Protein AF-A0A4Y2PKH5-F1 (afdb_monomer_lite)

Foldseek 3Di:
DPPVVVVVVVVVVVLVVQQVQQWFDDDDCVVVVPQETAGHPVSLQQAFDADPVRDTPWGKKKWKKWKFAPFPDDPPDQDLQDQRDDCVVPDDCPDPVVVCSRRSSVRVVDTRIIMGIDIPPDDLVNVLVVVCVVCVVPRMHMDIPDMDHDDDDDCDPVNVVVVVVVVVVVVVVVVVVVVVVVVVVVVVVVVVVVVVVPD

pLDDT: mean 77.88, std 14.06, range [38.62, 97.5]

Radius of gyration: 29.2 Å; chains: 1; bounding box: 101×32×64 Å

Organism: Araneus ventricosus (NCBI:txid182803)

Structure (mmCIF, N/CA/C/O backbone):
data_AF-A0A4Y2PKH5-F1
#
_entry.id   AF-A0A4Y2PKH5-F1
#
loop_
_atom_site.group_PDB
_atom_site.id
_atom_site.type_symbol
_atom_site.label_atom_id
_atom_site.label_alt_id
_atom_site.label_comp_id
_atom_site.label_asym_id
_atom_site.label_entity_id
_atom_site.label_seq_id
_atom_site.pdbx_PDB_ins_code
_atom_site.Cartn_x
_atom_site.Cartn_y
_atom_site.Cartn_z
_atom_site.occupancy
_atom_site.B_iso_or_equiv
_atom_site.auth_seq_id
_atom_site.auth_comp_id
_atom_site.auth_asym_id
_atom_site.auth_atom_id
_atom_site.pdbx_PDB_model_num
ATOM 1 N N . MET A 1 1 ? 26.413 -16.708 29.104 1.00 38.62 1 MET A N 1
ATOM 2 C CA . MET A 1 1 ? 26.414 -15.500 28.245 1.00 38.62 1 MET A CA 1
ATOM 3 C C . MET A 1 1 ? 26.127 -15.809 26.763 1.00 38.62 1 MET A C 1
ATOM 5 O O . MET A 1 1 ? 26.505 -15.020 25.915 1.00 38.62 1 MET A O 1
ATOM 9 N N . GLY A 1 2 ? 25.438 -16.912 26.419 1.00 39.50 2 GLY A N 1
ATOM 10 C CA . GLY A 1 2 ? 25.163 -17.292 25.015 1.00 39.50 2 GLY A CA 1
ATOM 11 C C . GLY A 1 2 ? 23.681 -17.462 24.657 1.00 39.50 2 GLY A C 1
ATOM 12 O O . GLY A 1 2 ? 23.371 -17.894 23.557 1.00 39.50 2 GLY A O 1
ATOM 13 N N . THR A 1 3 ? 22.761 -17.167 25.580 1.00 44.31 3 THR A N 1
ATOM 14 C CA . THR A 1 3 ? 21.316 -17.397 25.398 1.00 44.31 3 THR A CA 1
ATOM 15 C C . THR A 1 3 ? 20.557 -16.151 24.935 1.00 44.31 3 THR A C 1
A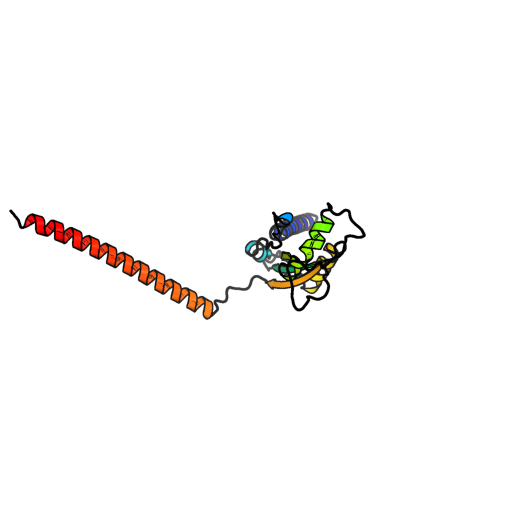TOM 17 O O . THR A 1 3 ? 19.545 -16.286 24.257 1.00 44.31 3 THR A O 1
ATOM 20 N N . GLU A 1 4 ? 21.047 -14.942 25.234 1.00 49.75 4 GLU A N 1
ATOM 21 C CA . GLU A 1 4 ? 20.388 -13.686 24.832 1.00 49.75 4 GLU A CA 1
ATOM 22 C C . GLU A 1 4 ? 20.546 -13.391 23.333 1.00 49.75 4 GLU A C 1
ATOM 24 O O . GLU A 1 4 ? 19.595 -12.972 22.680 1.00 49.75 4 GLU A O 1
ATOM 29 N N . THR A 1 5 ? 21.710 -13.681 22.746 1.00 51.97 5 THR A N 1
ATOM 30 C CA . THR A 1 5 ? 21.959 -13.466 21.310 1.00 51.97 5 THR A CA 1
ATOM 31 C C . THR A 1 5 ? 21.156 -14.421 20.423 1.00 51.97 5 THR A C 1
ATOM 33 O O . THR A 1 5 ? 20.687 -14.018 19.361 1.00 51.97 5 THR A O 1
ATOM 36 N N . GLY A 1 6 ? 20.935 -15.662 20.873 1.00 52.44 6 GLY A N 1
ATOM 37 C CA . GLY A 1 6 ? 20.118 -16.650 20.159 1.00 52.44 6 GLY A CA 1
ATOM 38 C C . GLY A 1 6 ? 18.615 -16.350 20.195 1.00 52.44 6 GLY A C 1
ATOM 39 O O . GLY A 1 6 ? 17.933 -16.539 19.191 1.00 52.44 6 GLY A O 1
ATOM 40 N N . TYR A 1 7 ? 18.094 -15.838 21.317 1.00 54.97 7 TYR A N 1
ATOM 41 C CA . TYR A 1 7 ? 16.677 -15.466 21.428 1.00 54.97 7 TYR A CA 1
ATOM 42 C C . TYR A 1 7 ? 16.34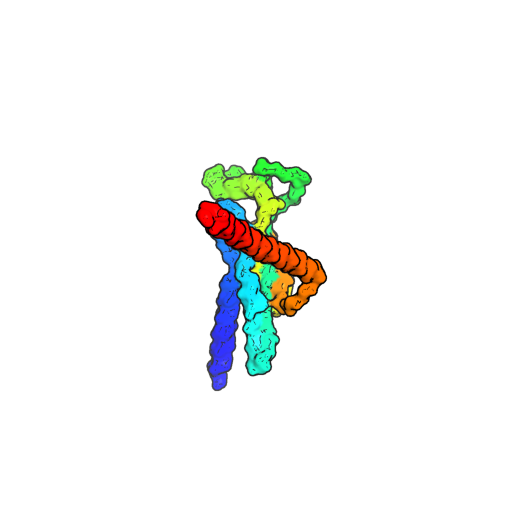4 -14.250 20.550 1.00 54.97 7 TYR A C 1
ATOM 44 O O . TYR A 1 7 ? 15.356 -14.259 19.824 1.00 54.97 7 TYR A O 1
ATOM 52 N N . VAL A 1 8 ? 17.221 -13.240 20.539 1.00 59.66 8 VAL A N 1
ATOM 53 C CA . VAL A 1 8 ? 17.044 -12.018 19.740 1.00 59.66 8 VAL A CA 1
ATOM 54 C C . VAL A 1 8 ? 17.106 -12.299 18.230 1.00 59.66 8 VAL A C 1
ATOM 56 O O . VAL A 1 8 ? 16.324 -11.721 17.479 1.00 59.66 8 VAL A O 1
ATOM 59 N N . ALA A 1 9 ? 17.987 -13.195 17.768 1.00 61.84 9 ALA A N 1
ATOM 60 C CA . ALA A 1 9 ? 18.099 -13.546 16.347 1.00 61.84 9 ALA A CA 1
ATOM 61 C C . ALA A 1 9 ? 16.856 -14.279 15.804 1.00 61.84 9 ALA A C 1
ATOM 63 O O . ALA A 1 9 ? 16.397 -13.973 14.703 1.00 61.84 9 ALA A O 1
ATOM 64 N N . ASN A 1 10 ? 16.279 -15.199 16.585 1.00 71.06 10 ASN A N 1
ATOM 65 C CA . ASN A 1 10 ? 15.040 -15.890 16.212 1.00 71.06 10 ASN A CA 1
ATOM 66 C C . ASN A 1 10 ? 13.839 -14.936 16.167 1.00 71.06 10 ASN A C 1
ATOM 68 O O . ASN A 1 10 ? 12.993 -15.055 15.285 1.00 71.06 10 ASN A O 1
ATOM 72 N N . ASP A 1 11 ? 13.801 -13.961 17.074 1.00 74.69 11 ASP A N 1
ATOM 73 C CA . ASP A 1 11 ? 12.746 -12.949 17.129 1.00 74.69 11 ASP A CA 1
ATOM 74 C C . ASP A 1 11 ? 12.785 -12.018 15.899 1.00 74.69 11 ASP A C 1
ATOM 76 O O . ASP A 1 11 ? 11.756 -11.731 15.292 1.00 74.69 11 ASP A O 1
ATOM 80 N N . TYR A 1 12 ? 13.982 -11.620 15.441 1.00 78.88 12 TYR A N 1
ATOM 81 C CA . TYR A 1 12 ? 14.138 -10.870 14.185 1.00 78.88 12 TYR A CA 1
ATOM 82 C C . TYR A 1 12 ? 13.764 -11.688 12.943 1.00 78.88 12 TYR A C 1
ATOM 84 O O . TYR A 1 12 ? 13.160 -11.138 12.025 1.00 78.88 12 TYR A O 1
ATOM 92 N N . LEU A 1 13 ? 14.103 -12.981 12.902 1.00 81.44 13 LEU A N 1
ATOM 93 C CA . LEU A 1 13 ? 13.747 -13.854 11.780 1.00 81.44 13 LEU A CA 1
ATOM 94 C C . LEU A 1 13 ? 12.229 -14.061 11.686 1.00 81.44 13 LEU A C 1
ATOM 96 O O . LEU A 1 13 ? 11.661 -13.971 10.598 1.00 81.44 13 LEU A O 1
ATOM 100 N N . TYR A 1 14 ? 11.568 -14.284 12.825 1.00 83.38 14 TYR A N 1
ATOM 101 C CA . TYR A 1 14 ? 10.112 -14.379 12.896 1.00 83.38 14 TYR A CA 1
ATOM 102 C C . TYR A 1 14 ? 9.458 -13.085 12.413 1.00 83.38 14 TYR A C 1
ATOM 104 O O . TYR A 1 14 ? 8.579 -13.102 11.552 1.00 83.38 14 TYR A O 1
ATOM 112 N N . LEU A 1 15 ? 9.939 -11.942 12.892 1.00 81.81 15 LEU A N 1
ATOM 113 C CA . LEU A 1 15 ? 9.369 -10.668 12.495 1.00 81.81 15 LEU A CA 1
ATOM 114 C C . LEU A 1 15 ? 9.601 -10.348 11.013 1.00 81.81 15 LEU A C 1
ATOM 116 O O . LEU A 1 15 ? 8.707 -9.818 10.361 1.00 81.81 15 LEU A O 1
ATOM 120 N N . ALA A 1 16 ? 10.757 -10.721 10.458 1.00 84.69 16 ALA A N 1
ATOM 121 C CA . ALA A 1 16 ? 11.011 -10.618 9.025 1.00 84.69 16 ALA A CA 1
ATOM 122 C C . ALA A 1 16 ? 10.017 -11.465 8.217 1.00 84.69 16 ALA A C 1
ATOM 124 O O . ALA A 1 16 ? 9.471 -10.974 7.234 1.00 84.69 16 ALA A O 1
ATOM 125 N N . SER A 1 17 ? 9.719 -12.697 8.649 1.00 85.19 17 SER A N 1
ATOM 126 C CA . SER A 1 17 ? 8.697 -13.520 7.984 1.00 85.19 17 SER A CA 1
ATOM 127 C C . SER A 1 17 ? 7.297 -12.905 8.060 1.00 85.19 17 SER A C 1
ATOM 129 O O . SER A 1 17 ? 6.581 -12.930 7.066 1.00 85.19 17 SER A O 1
ATOM 131 N N . LEU A 1 18 ? 6.939 -12.283 9.188 1.00 86.12 18 LEU A N 1
ATOM 132 C CA . LEU A 1 18 ? 5.647 -11.621 9.368 1.00 86.12 18 LEU A CA 1
ATOM 133 C C . LEU A 1 18 ? 5.496 -10.396 8.453 1.00 86.12 18 LEU A C 1
ATOM 135 O O . LEU A 1 18 ? 4.463 -10.217 7.817 1.00 86.12 18 LEU A O 1
ATOM 139 N N . VAL A 1 19 ? 6.544 -9.576 8.353 1.00 88.69 19 VAL A N 1
ATOM 140 C CA . VAL A 1 19 ? 6.585 -8.400 7.470 1.00 88.69 19 VAL A CA 1
ATOM 141 C C . VAL A 1 19 ? 6.558 -8.814 5.993 1.00 88.69 19 VAL A C 1
ATOM 143 O O . VAL A 1 19 ? 5.864 -8.201 5.183 1.00 88.69 19 VAL A O 1
ATOM 146 N N . LEU A 1 20 ? 7.278 -9.876 5.627 1.00 88.12 20 LEU A N 1
ATOM 147 C CA . LEU A 1 20 ? 7.276 -10.391 4.257 1.00 88.12 20 LEU A CA 1
ATOM 148 C C . LEU A 1 20 ? 5.926 -10.995 3.864 1.00 88.12 20 LEU A C 1
ATOM 150 O O . LEU A 1 20 ? 5.498 -10.811 2.729 1.00 88.12 20 LEU A O 1
ATOM 154 N N . ASP A 1 21 ? 5.251 -11.688 4.779 1.00 88.69 21 ASP A N 1
ATOM 155 C CA . ASP A 1 21 ? 3.944 -12.283 4.498 1.00 88.69 21 ASP A CA 1
ATOM 156 C C . ASP A 1 21 ? 2.827 -11.234 4.392 1.00 88.69 21 ASP A C 1
ATOM 158 O O . ASP A 1 21 ? 1.950 -11.371 3.540 1.00 88.69 21 ASP A O 1
ATOM 162 N N . ALA A 1 22 ? 2.911 -10.160 5.189 1.00 90.25 22 ALA A N 1
ATOM 163 C CA . ALA A 1 22 ? 1.996 -9.018 5.126 1.00 90.25 22 ALA A CA 1
ATOM 164 C C . ALA A 1 22 ? 2.221 -8.120 3.891 1.00 90.25 22 ALA A C 1
ATOM 166 O O . ALA A 1 22 ? 1.361 -7.315 3.534 1.00 90.25 22 ALA A O 1
ATOM 167 N N . SER A 1 23 ? 3.374 -8.235 3.228 1.00 91.38 23 SER A N 1
ATOM 168 C CA . SER A 1 23 ? 3.658 -7.502 1.991 1.00 91.38 23 SER A CA 1
ATOM 169 C C . SER A 1 23 ? 2.907 -8.098 0.797 1.00 91.38 23 SER A C 1
ATOM 171 O O . SER A 1 23 ? 2.610 -9.292 0.752 1.00 91.38 23 SER A O 1
ATOM 173 N N . ALA A 1 24 ? 2.626 -7.266 -0.204 1.00 90.31 24 ALA A N 1
ATOM 174 C CA . ALA A 1 24 ? 2.029 -7.697 -1.458 1.00 90.31 24 ALA A CA 1
ATOM 175 C C . ALA A 1 24 ? 2.919 -8.718 -2.164 1.00 90.31 24 ALA A C 1
ATOM 177 O O . ALA A 1 24 ? 4.153 -8.628 -2.171 1.00 90.31 24 ALA A O 1
ATOM 178 N N . LYS A 1 25 ? 2.257 -9.686 -2.785 1.00 87.06 25 LYS A N 1
ATOM 179 C CA . LYS A 1 25 ? 2.875 -10.754 -3.556 1.00 87.06 25 LYS A CA 1
ATOM 180 C C . LYS A 1 25 ? 2.723 -10.426 -5.039 1.00 87.06 25 LYS A C 1
ATOM 182 O O . LYS A 1 25 ? 2.229 -9.373 -5.442 1.00 87.06 25 LYS A O 1
ATOM 187 N N . LEU A 1 26 ? 3.215 -11.325 -5.886 1.00 81.31 26 LEU A N 1
ATOM 188 C CA . LEU A 1 26 ? 2.932 -11.229 -7.311 1.00 81.31 26 LEU A CA 1
ATOM 189 C C . LEU A 1 26 ? 1.437 -11.520 -7.519 1.00 81.31 26 LEU A C 1
ATOM 191 O O . LEU A 1 26 ? 0.996 -12.618 -7.157 1.00 81.31 26 LEU A O 1
ATOM 195 N N . PRO A 1 27 ? 0.656 -10.578 -8.083 1.00 77.75 27 PRO A N 1
ATOM 196 C CA . PRO A 1 27 ? -0.766 -10.787 -8.286 1.00 77.75 27 PRO A CA 1
ATOM 197 C C . PRO A 1 27 ? -0.990 -11.997 -9.189 1.00 77.75 27 PRO A C 1
ATOM 199 O O . PRO A 1 27 ? -0.413 -12.125 -10.274 1.00 77.75 27 PRO A O 1
ATOM 202 N N . SER A 1 28 ? -1.868 -12.892 -8.744 1.00 77.31 28 SER A N 1
ATOM 203 C CA . SER A 1 28 ? -2.360 -13.960 -9.608 1.00 77.31 28 SER A CA 1
ATOM 204 C C . SER A 1 28 ? -3.140 -13.335 -10.766 1.00 77.31 28 SER A C 1
ATOM 206 O O . SER A 1 28 ? -3.911 -12.397 -10.571 1.00 77.31 28 SER A O 1
ATOM 208 N N . GLY A 1 29 ? -2.915 -13.823 -11.986 1.00 78.56 29 GLY A N 1
ATOM 209 C CA . GLY A 1 29 ? -3.507 -13.211 -13.177 1.00 78.56 29 GLY A CA 1
ATOM 210 C C . GLY A 1 29 ? -2.755 -11.981 -13.689 1.00 78.56 29 GLY A C 1
ATOM 211 O O . GLY A 1 29 ? -3.336 -11.186 -14.416 1.00 78.56 29 GLY A O 1
ATOM 212 N N . VAL A 1 30 ? -1.460 -11.822 -13.384 1.00 79.06 30 VAL A N 1
ATOM 213 C CA . VAL A 1 30 ? -0.622 -10.791 -14.032 1.00 79.06 30 VAL A CA 1
ATOM 214 C C . VAL A 1 30 ? -0.658 -10.883 -15.565 1.00 79.06 30 VAL A C 1
ATOM 216 O O . VAL A 1 30 ? -0.703 -9.863 -16.245 1.00 79.06 30 VAL A O 1
ATOM 219 N N . LEU A 1 31 ? -0.722 -12.104 -16.109 1.00 72.00 31 LEU A N 1
ATOM 220 C CA . LEU A 1 31 ? -0.884 -12.355 -17.547 1.00 72.00 31 LEU A CA 1
ATOM 221 C C . LEU A 1 31 ? -2.308 -12.075 -18.052 1.00 72.00 31 LEU A C 1
ATOM 223 O O . LEU A 1 31 ? -2.497 -11.864 -19.242 1.00 72.00 31 LEU A O 1
ATOM 227 N N . ASP A 1 32 ? -3.284 -12.051 -17.146 1.00 76.00 32 ASP A N 1
ATOM 228 C CA . ASP A 1 32 ? -4.692 -11.733 -17.414 1.00 76.00 32 ASP A CA 1
ATOM 229 C C . ASP A 1 32 ? -4.987 -10.229 -17.208 1.00 76.00 32 ASP A C 1
ATOM 231 O O . ASP A 1 32 ? -6.119 -9.773 -17.338 1.00 76.00 32 ASP A O 1
ATOM 235 N N . GLY A 1 33 ? -3.955 -9.431 -16.891 1.00 75.50 33 GLY A N 1
ATOM 236 C CA . GLY A 1 33 ? -4.044 -7.978 -16.725 1.00 75.50 33 GLY A CA 1
ATOM 237 C C . GLY A 1 33 ? -4.195 -7.485 -15.282 1.00 75.50 33 GLY A C 1
ATOM 238 O O . GLY A 1 33 ? -4.385 -6.285 -15.070 1.00 75.50 33 GLY A O 1
ATOM 239 N N . THR A 1 34 ? -4.078 -8.352 -14.272 1.00 81.81 34 THR A N 1
ATOM 240 C CA . THR A 1 34 ? -4.086 -7.931 -12.862 1.00 81.81 34 THR A CA 1
ATOM 241 C C . THR A 1 34 ? -2.733 -7.339 -12.476 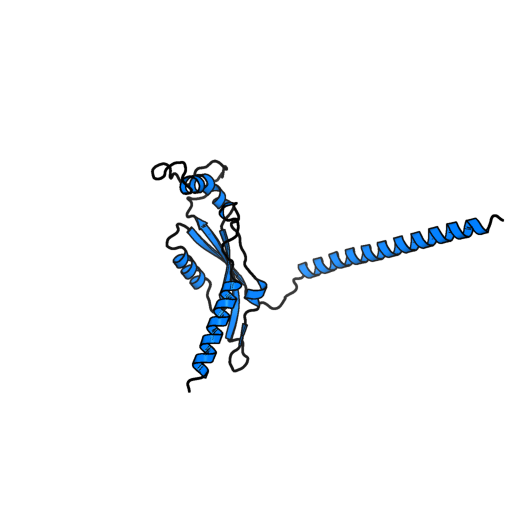1.00 81.81 34 THR A C 1
ATOM 243 O O . THR A 1 34 ? -1.750 -8.050 -12.286 1.00 81.81 34 THR A O 1
ATOM 246 N N . LEU A 1 35 ? -2.686 -6.016 -12.323 1.00 84.38 35 LEU A N 1
ATOM 247 C CA . LEU A 1 35 ? -1.464 -5.264 -12.013 1.00 84.38 35 LEU A CA 1
ATOM 248 C C . LEU A 1 35 ? -1.478 -4.657 -10.601 1.00 84.38 35 LEU A C 1
ATOM 250 O O . LEU A 1 35 ? -0.718 -3.744 -10.302 1.00 84.38 35 LEU A O 1
ATOM 254 N N . THR A 1 36 ? -2.381 -5.072 -9.720 1.00 88.38 36 THR A N 1
ATOM 255 C CA . THR A 1 36 ? -2.489 -4.480 -8.381 1.00 88.38 36 THR A CA 1
ATOM 256 C C . THR A 1 36 ? -2.625 -5.563 -7.328 1.00 88.38 36 THR A C 1
ATOM 258 O O . THR A 1 36 ? -3.519 -6.397 -7.427 1.00 88.38 36 THR A O 1
ATOM 261 N N . ASP A 1 37 ? -1.755 -5.516 -6.323 1.00 91.12 37 ASP A N 1
ATOM 262 C CA . ASP A 1 37 ? -1.860 -6.302 -5.097 1.00 91.12 37 ASP A CA 1
ATOM 263 C C . ASP A 1 37 ? -1.476 -5.416 -3.908 1.00 91.12 37 ASP A C 1
ATOM 265 O O . ASP A 1 37 ? -0.438 -4.764 -3.916 1.00 91.12 37 ASP A O 1
ATOM 269 N N . PHE A 1 38 ? -2.321 -5.345 -2.887 1.00 91.00 38 PHE A N 1
ATOM 270 C CA . PHE A 1 38 ? -2.080 -4.488 -1.726 1.00 91.00 38 PHE A CA 1
ATOM 271 C C . PHE A 1 38 ? -1.490 -5.250 -0.534 1.00 91.00 38 PHE A C 1
ATOM 273 O O . PHE A 1 38 ? -1.009 -4.610 0.393 1.00 91.00 38 PHE A O 1
ATOM 280 N N . GLY A 1 39 ? -1.452 -6.585 -0.556 1.00 91.00 39 GLY A N 1
ATOM 281 C CA . GLY A 1 39 ? -1.051 -7.353 0.627 1.00 91.00 39 GLY A CA 1
ATOM 282 C C . GLY A 1 39 ? -1.997 -7.143 1.819 1.00 91.00 39 GLY A C 1
ATOM 283 O O . GLY A 1 39 ? -3.136 -6.696 1.652 1.00 91.00 39 GLY A O 1
ATOM 284 N N . ASP A 1 40 ? -1.528 -7.476 3.023 1.00 92.69 40 ASP A N 1
ATOM 285 C CA . ASP A 1 40 ? -2.307 -7.359 4.259 1.00 92.69 40 ASP A CA 1
ATOM 286 C C . ASP A 1 40 ? -1.935 -6.079 5.027 1.00 92.69 40 ASP A C 1
ATOM 288 O O . ASP A 1 40 ? -0.922 -5.989 5.730 1.00 92.69 40 ASP A O 1
ATOM 292 N N . TYR A 1 41 ? -2.784 -5.062 4.867 1.00 92.06 41 TYR A N 1
ATOM 293 C CA . TYR A 1 41 ? -2.627 -3.753 5.499 1.00 92.06 41 TYR A CA 1
ATOM 294 C C . TYR A 1 41 ? -2.685 -3.829 7.030 1.00 92.06 41 TYR A C 1
ATOM 296 O O . TYR A 1 41 ? -1.800 -3.310 7.717 1.00 92.06 41 TYR A O 1
ATOM 304 N N . ASP A 1 42 ? -3.714 -4.486 7.568 1.00 90.75 42 ASP A N 1
ATOM 305 C CA . ASP A 1 42 ? -3.977 -4.509 9.006 1.00 90.75 42 ASP A CA 1
ATOM 306 C C . ASP A 1 42 ? -2.931 -5.355 9.734 1.00 90.75 42 ASP A C 1
ATOM 308 O O . ASP A 1 42 ? -2.425 -4.949 10.786 1.00 90.75 42 ASP A O 1
ATOM 312 N N . GLN A 1 43 ? -2.543 -6.495 9.151 1.00 90.50 43 GLN A N 1
ATOM 313 C CA . GLN A 1 43 ? -1.469 -7.328 9.684 1.00 90.50 43 GLN A CA 1
ATOM 314 C C . GLN A 1 43 ? -0.147 -6.564 9.711 1.00 90.50 43 GLN A C 1
ATOM 316 O O . GLN A 1 43 ? 0.562 -6.631 10.715 1.00 90.50 43 GLN A O 1
ATOM 321 N N . CYS A 1 44 ? 0.165 -5.800 8.656 1.00 92.44 44 CYS A N 1
ATOM 322 C CA . CYS A 1 44 ? 1.380 -4.997 8.608 1.00 92.44 44 CYS A CA 1
ATOM 323 C C . CYS A 1 44 ? 1.428 -3.953 9.730 1.00 92.44 44 CYS A C 1
ATOM 325 O O . CYS A 1 44 ? 2.415 -3.868 10.461 1.00 92.44 44 CYS A O 1
ATOM 327 N N . LEU A 1 45 ? 0.358 -3.175 9.911 1.00 90.56 45 LEU A N 1
ATOM 328 C CA . LEU A 1 45 ? 0.304 -2.152 10.958 1.00 90.56 45 LEU A CA 1
ATOM 329 C C . LEU A 1 45 ? 0.280 -2.744 12.372 1.00 90.56 45 LEU A C 1
ATOM 331 O O . LEU A 1 45 ? 0.717 -2.089 13.318 1.00 90.56 45 LEU A O 1
ATOM 335 N N . ALA A 1 46 ? -0.220 -3.971 12.531 1.00 88.81 46 ALA A N 1
ATOM 336 C CA . ALA A 1 46 ? -0.243 -4.676 13.806 1.00 88.81 46 ALA A CA 1
ATOM 337 C C . ALA A 1 46 ? 1.124 -5.238 14.236 1.00 88.81 46 ALA A C 1
ATOM 339 O O . ALA A 1 46 ? 1.264 -5.637 15.394 1.00 88.81 46 ALA A O 1
ATOM 340 N N . VAL A 1 47 ? 2.128 -5.268 13.349 1.00 87.62 47 VAL A N 1
ATOM 341 C CA . VAL A 1 47 ? 3.483 -5.714 13.697 1.00 87.62 47 VAL A CA 1
ATOM 342 C C . VAL A 1 47 ? 4.104 -4.738 14.694 1.00 87.62 47 VAL A C 1
ATOM 344 O O . VAL A 1 47 ? 4.355 -3.578 14.380 1.00 87.62 47 VAL A O 1
ATOM 347 N N . GLU A 1 48 ? 4.403 -5.207 15.901 1.00 87.50 48 GLU A N 1
ATOM 348 C CA . GLU A 1 48 ? 5.047 -4.406 16.942 1.00 87.50 48 GLU A CA 1
ATOM 349 C C . GLU A 1 48 ? 6.116 -5.248 17.635 1.00 87.50 48 GLU A C 1
ATOM 351 O O . GLU A 1 48 ? 5.841 -6.355 18.103 1.00 87.50 48 GLU A O 1
ATOM 356 N N . LYS A 1 49 ? 7.341 -4.720 17.731 1.00 83.69 49 LYS A N 1
ATOM 357 C CA . LYS A 1 49 ? 8.393 -5.346 18.533 1.00 83.69 49 LYS A CA 1
ATOM 358 C C . LYS A 1 49 ? 8.571 -4.595 19.841 1.00 83.69 49 LYS A C 1
ATOM 360 O O . LYS A 1 49 ? 8.840 -3.393 19.851 1.00 83.69 49 LYS A O 1
ATOM 365 N N . LEU A 1 50 ? 8.464 -5.319 20.948 1.00 82.56 50 LEU A N 1
ATOM 366 C CA . LEU A 1 50 ? 8.687 -4.793 22.289 1.00 82.56 50 LEU A CA 1
ATOM 367 C C . LEU A 1 50 ? 10.136 -5.056 22.718 1.00 82.56 50 LEU A C 1
ATOM 369 O O . LEU A 1 50 ? 10.644 -6.165 22.590 1.00 82.56 50 LEU A O 1
ATOM 373 N N . ASP A 1 51 ? 10.798 -4.038 23.255 1.00 78.94 51 ASP A N 1
ATOM 374 C CA . ASP A 1 51 ? 12.083 -4.175 23.938 1.00 78.94 51 ASP A CA 1
ATOM 375 C C . ASP A 1 51 ? 11.905 -4.884 25.297 1.00 78.94 51 ASP A C 1
ATOM 377 O O . ASP A 1 51 ? 10.802 -4.937 25.849 1.00 78.94 51 ASP A O 1
ATOM 381 N N . ASN A 1 52 ? 13.002 -5.343 25.909 1.00 76.00 52 ASN A N 1
ATOM 382 C CA . ASN A 1 52 ? 13.029 -5.985 27.233 1.00 76.00 52 ASN A CA 1
ATOM 383 C C . ASN A 1 52 ? 12.334 -5.157 28.335 1.00 76.00 52 ASN A C 1
ATOM 385 O O . ASN A 1 52 ? 11.874 -5.694 29.341 1.00 76.00 52 ASN A O 1
ATOM 389 N N . LYS A 1 53 ? 12.222 -3.836 28.145 1.00 78.50 53 LYS A N 1
ATOM 390 C CA . LYS A 1 53 ? 11.521 -2.901 29.042 1.00 78.50 53 LYS A CA 1
ATOM 391 C C . LYS A 1 53 ? 10.041 -2.680 28.686 1.00 78.50 53 LYS A C 1
ATOM 393 O O . LYS A 1 53 ? 9.456 -1.711 29.164 1.00 78.50 53 LYS A O 1
ATOM 398 N N . LYS A 1 54 ? 9.444 -3.528 27.836 1.00 75.62 54 LYS A N 1
ATOM 399 C CA . LYS A 1 54 ? 8.080 -3.388 27.280 1.00 75.62 54 LYS A CA 1
ATOM 400 C C . LYS A 1 54 ? 7.831 -2.047 26.576 1.00 75.62 54 LYS A C 1
ATOM 402 O O . LYS A 1 54 ? 6.709 -1.550 26.553 1.00 75.62 54 LYS A O 1
ATOM 407 N N . LYS A 1 55 ? 8.879 -1.439 26.019 1.00 76.31 55 LYS A N 1
ATOM 408 C CA . LYS A 1 55 ? 8.758 -0.250 25.168 1.00 76.31 55 LYS A CA 1
ATOM 409 C C . LYS A 1 55 ? 8.733 -0.687 23.713 1.00 76.31 55 LYS A C 1
ATOM 411 O O . LYS A 1 55 ? 9.496 -1.573 23.347 1.00 76.31 55 LYS A O 1
ATOM 416 N N . VAL A 1 56 ? 7.882 -0.068 22.902 1.00 78.56 56 VAL A N 1
ATOM 417 C CA . VAL A 1 56 ? 7.836 -0.326 21.458 1.00 78.56 56 VAL A CA 1
ATOM 418 C C . VAL A 1 56 ? 9.173 0.105 20.851 1.00 78.56 56 VAL A C 1
ATOM 420 O O . VAL A 1 56 ? 9.536 1.277 20.922 1.00 78.56 56 VAL A O 1
ATOM 423 N N . GLN A 1 57 ? 9.936 -0.860 20.334 1.00 79.56 57 GLN A N 1
ATOM 424 C CA . GLN A 1 57 ? 11.228 -0.636 19.683 1.00 79.56 57 GLN A CA 1
ATOM 425 C C . GLN A 1 57 ? 11.023 -0.191 18.233 1.00 79.56 57 GLN A C 1
ATOM 427 O O . GLN A 1 57 ? 11.723 0.700 17.762 1.00 79.56 57 GLN A O 1
ATOM 432 N N . PHE A 1 58 ? 10.050 -0.793 17.548 1.00 82.81 58 PHE A N 1
ATOM 433 C CA . PHE A 1 58 ? 9.559 -0.361 16.244 1.00 82.81 58 PHE A CA 1
ATOM 434 C C . P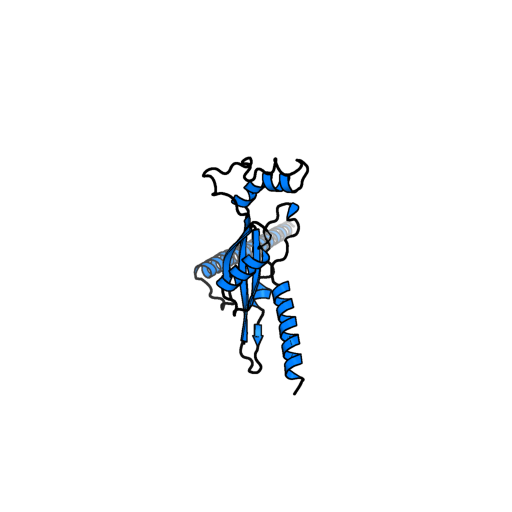HE A 1 58 ? 8.177 -0.961 15.965 1.00 82.81 58 PHE A C 1
ATOM 436 O O . PHE A 1 58 ? 7.788 -1.965 16.572 1.00 82.81 58 PHE A O 1
ATOM 443 N N . THR A 1 59 ? 7.456 -0.338 15.039 1.00 87.38 59 THR A N 1
ATOM 444 C CA . THR A 1 59 ? 6.158 -0.801 14.534 1.00 87.38 59 THR A CA 1
ATOM 445 C C . THR A 1 59 ? 6.265 -1.115 13.051 1.00 87.38 59 THR A C 1
ATOM 447 O O . THR A 1 59 ? 7.233 -0.726 12.401 1.00 87.38 59 THR A O 1
ATOM 450 N N . GLY A 1 60 ? 5.279 -1.799 12.493 1.00 89.62 60 GLY A N 1
ATOM 451 C CA . GLY A 1 60 ? 5.115 -1.880 11.053 1.00 89.62 60 GLY A CA 1
ATOM 452 C C . GLY A 1 60 ? 4.708 -0.533 10.455 1.00 89.62 60 GLY A C 1
ATOM 453 O O . GLY A 1 60 ? 4.088 0.316 11.105 1.00 89.62 60 GLY A O 1
ATOM 454 N N . GLN A 1 61 ? 5.093 -0.346 9.204 1.00 90.44 61 GLN A N 1
ATOM 455 C CA . GLN A 1 61 ? 4.774 0.765 8.332 1.00 90.44 61 GLN A CA 1
ATOM 456 C C . GLN A 1 61 ? 4.361 0.178 6.987 1.00 90.44 61 GLN A C 1
ATOM 458 O O . GLN A 1 61 ? 5.105 -0.581 6.366 1.00 90.44 61 GLN A O 1
ATOM 463 N N . TYR A 1 62 ? 3.169 0.542 6.540 1.00 92.88 62 TYR A N 1
ATOM 464 C CA . TYR A 1 62 ? 2.618 0.093 5.277 1.00 92.88 62 TYR A CA 1
ATOM 465 C C . TYR A 1 62 ? 2.879 1.140 4.197 1.00 92.88 62 TYR A C 1
ATOM 467 O O . TYR A 1 62 ? 2.437 2.280 4.319 1.00 92.88 62 TYR A O 1
ATOM 475 N N . CYS A 1 63 ? 3.578 0.770 3.129 1.00 91.94 63 CYS A N 1
ATOM 476 C CA . CYS A 1 63 ? 3.898 1.650 2.010 1.00 91.94 63 CYS A CA 1
ATOM 477 C C . CYS A 1 63 ? 3.270 1.147 0.711 1.00 91.94 63 CYS A C 1
ATOM 479 O O . CYS A 1 63 ? 3.363 -0.026 0.385 1.00 91.94 63 CYS A O 1
ATOM 481 N N . VAL A 1 64 ? 2.698 2.042 -0.092 1.00 92.31 64 VAL A N 1
ATOM 482 C CA . VAL A 1 64 ? 2.211 1.715 -1.438 1.00 92.31 64 VAL A CA 1
ATOM 483 C C . VAL A 1 64 ? 3.238 2.164 -2.466 1.00 92.31 64 VAL A C 1
ATOM 485 O O . VAL A 1 64 ? 3.554 3.354 -2.566 1.00 92.31 64 VAL A O 1
ATOM 488 N N . VAL A 1 65 ? 3.729 1.217 -3.258 1.00 90.25 65 VAL A N 1
ATOM 489 C CA . VAL A 1 65 ? 4.678 1.440 -4.347 1.00 90.25 65 VAL A CA 1
ATOM 490 C C . VAL A 1 65 ? 3.963 1.291 -5.681 1.00 90.25 65 VAL A C 1
ATOM 492 O O . VAL A 1 65 ? 3.266 0.316 -5.942 1.00 90.25 65 VAL A O 1
ATOM 495 N N . GLU A 1 66 ? 4.137 2.288 -6.535 1.00 88.62 66 GLU A N 1
ATOM 496 C CA . GLU A 1 66 ? 3.672 2.298 -7.911 1.00 88.62 66 GLU A CA 1
ATOM 497 C C . GLU A 1 66 ? 4.873 2.077 -8.827 1.00 88.62 66 GLU A C 1
ATOM 499 O O . GLU A 1 66 ? 5.773 2.914 -8.878 1.00 88.62 66 GLU A O 1
ATOM 504 N N . ALA A 1 67 ? 4.898 0.957 -9.540 1.00 85.00 67 ALA A N 1
ATOM 505 C CA . ALA A 1 67 ? 5.902 0.668 -10.549 1.00 85.00 67 ALA A CA 1
ATOM 506 C C . ALA A 1 67 ? 5.286 0.793 -11.946 1.00 85.00 67 ALA A C 1
ATOM 508 O O . ALA A 1 67 ? 4.184 0.312 -12.219 1.00 85.00 67 ALA A O 1
ATOM 509 N N . ALA A 1 68 ? 5.995 1.454 -12.849 1.00 80.62 68 ALA A N 1
ATOM 510 C CA . ALA A 1 68 ? 5.591 1.569 -14.242 1.00 80.62 68 ALA A CA 1
ATOM 511 C C . ALA A 1 68 ? 6.800 1.324 -15.145 1.00 80.62 68 ALA A C 1
ATOM 513 O O . ALA A 1 68 ? 7.900 1.746 -14.790 1.00 80.62 68 ALA A O 1
ATOM 514 N N . PRO A 1 69 ? 6.630 0.672 -16.305 1.00 75.25 69 PRO A N 1
ATOM 515 C CA . PRO A 1 69 ? 7.710 0.575 -17.269 1.00 75.25 69 PRO A CA 1
ATOM 516 C C . PRO A 1 69 ? 8.147 1.978 -17.712 1.00 75.25 69 PRO A C 1
ATOM 518 O O . PRO A 1 69 ? 7.335 2.908 -17.762 1.00 75.25 69 PRO A O 1
ATOM 521 N N . LEU A 1 70 ? 9.431 2.124 -18.034 1.00 69.50 70 LEU A N 1
ATOM 522 C CA . LEU A 1 70 ? 10.017 3.346 -18.577 1.00 69.50 70 LEU A CA 1
ATOM 523 C C . LEU A 1 70 ? 9.442 3.596 -19.973 1.00 69.50 70 LEU A C 1
ATOM 525 O O . LEU A 1 70 ? 9.977 3.156 -20.988 1.00 69.50 70 LEU A O 1
ATOM 529 N N . LEU A 1 71 ? 8.301 4.274 -20.007 1.00 65.62 71 LEU A N 1
ATOM 530 C CA . LEU A 1 71 ? 7.595 4.626 -21.227 1.00 65.62 71 LEU A CA 1
ATOM 531 C C . LEU A 1 71 ? 7.929 6.074 -21.616 1.00 65.62 71 LEU A C 1
ATOM 533 O O . LEU A 1 71 ? 8.071 6.931 -20.738 1.00 65.62 71 LEU A O 1
ATOM 537 N N . PRO A 1 72 ? 8.016 6.387 -22.921 1.00 64.88 72 PRO A N 1
ATOM 538 C CA . PRO A 1 72 ? 8.131 7.762 -23.390 1.00 64.88 72 PRO A CA 1
ATOM 539 C C . PRO A 1 72 ? 6.956 8.618 -22.888 1.00 64.88 72 PRO A C 1
ATOM 541 O O . PRO A 1 72 ? 5.889 8.104 -22.540 1.00 64.88 72 PRO A O 1
ATOM 544 N N . SER A 1 73 ? 7.153 9.939 -22.841 1.00 58.06 73 SER A N 1
ATOM 545 C CA . SER A 1 73 ? 6.172 10.882 -22.287 1.00 58.06 73 SER A CA 1
ATOM 546 C C . SER A 1 73 ? 4.770 10.669 -22.870 1.00 58.06 73 SER A C 1
ATOM 548 O O . SER A 1 73 ? 4.602 10.543 -24.084 1.00 58.06 73 SER A O 1
ATOM 550 N N . LYS A 1 74 ? 3.764 10.616 -21.987 1.00 57.22 74 LYS A N 1
ATOM 551 C CA . LYS A 1 74 ? 2.368 10.316 -22.324 1.00 57.22 74 LYS A CA 1
ATOM 552 C C . LYS A 1 74 ? 1.868 11.276 -23.416 1.00 57.22 74 LYS A C 1
ATOM 554 O O . LYS A 1 74 ? 1.779 12.478 -23.156 1.00 57.22 74 LYS A O 1
ATOM 559 N N . PRO A 1 75 ? 1.495 10.789 -24.613 1.00 61.50 75 PRO A N 1
ATOM 560 C CA . PRO A 1 75 ? 0.925 11.653 -25.636 1.00 61.50 75 PRO A CA 1
ATOM 561 C C . PRO A 1 75 ? -0.426 12.213 -25.165 1.00 61.50 75 PRO A C 1
ATOM 563 O O . PRO A 1 75 ? -1.181 11.556 -24.448 1.00 61.50 75 PRO A O 1
ATOM 566 N N . HIS A 1 76 ? -0.764 13.425 -25.614 1.00 59.00 76 HIS A N 1
ATOM 567 C CA . HIS A 1 76 ? -2.003 14.137 -25.254 1.00 59.00 76 HIS A CA 1
ATOM 568 C C . HIS A 1 76 ? -3.288 13.352 -25.623 1.00 59.00 76 HIS A C 1
ATOM 570 O O . HIS A 1 76 ? -4.381 13.655 -25.140 1.00 59.00 76 HIS A O 1
ATOM 576 N N . ARG A 1 77 ? -3.169 12.323 -26.473 1.00 56.28 77 ARG A N 1
ATOM 577 C CA . ARG A 1 77 ? -4.209 11.334 -26.776 1.00 56.28 77 ARG A CA 1
ATOM 578 C C . ARG A 1 77 ? -3.607 9.933 -26.700 1.00 56.28 77 ARG A C 1
ATOM 580 O O . ARG A 1 77 ? -2.769 9.579 -27.520 1.00 56.28 77 ARG A O 1
ATOM 587 N N . VAL A 1 78 ? -4.065 9.139 -25.741 1.00 56.97 78 VAL A N 1
ATOM 588 C CA . VAL A 1 78 ? -3.793 7.698 -25.671 1.00 56.97 78 VAL A CA 1
ATOM 589 C C . VAL A 1 78 ? -4.887 6.976 -26.453 1.00 56.97 78 VAL A C 1
ATOM 591 O O . VAL A 1 78 ? -6.043 6.973 -26.039 1.00 56.97 78 VAL A O 1
ATOM 594 N N . GLN A 1 79 ? -4.548 6.415 -27.614 1.00 55.03 79 GLN A N 1
ATOM 595 C CA . GLN A 1 79 ? -5.416 5.462 -28.310 1.00 55.03 79 GLN A CA 1
ATOM 596 C C . GLN A 1 79 ? -4.944 4.046 -27.975 1.00 55.03 79 GLN A C 1
ATOM 598 O O . GLN A 1 79 ? -3.742 3.794 -27.912 1.00 55.03 79 GLN A O 1
ATOM 603 N N . PHE A 1 80 ? -5.874 3.099 -27.843 1.00 55.59 80 PHE A N 1
ATOM 604 C CA . PHE A 1 80 ? -5.575 1.680 -27.590 1.00 55.59 80 PHE A CA 1
ATOM 605 C C . PHE A 1 80 ? -4.688 1.011 -28.666 1.00 55.59 80 PHE A C 1
ATOM 607 O O . PHE A 1 80 ? -4.275 -0.125 -28.483 1.00 55.59 80 PHE A O 1
ATOM 614 N N . LYS A 1 81 ? -4.348 1.710 -29.759 1.00 52.00 81 LYS A N 1
ATOM 615 C CA . LYS A 1 81 ? -3.524 1.208 -30.870 1.00 52.00 81 LYS A CA 1
ATOM 616 C C . LYS A 1 81 ? -2.155 1.897 -31.018 1.00 52.00 81 LYS A C 1
ATOM 618 O O . LYS A 1 81 ? -1.470 1.678 -32.011 1.00 52.00 81 LYS A O 1
ATOM 623 N N . THR A 1 82 ? -1.744 2.771 -30.096 1.00 54.84 82 THR A N 1
ATOM 624 C CA . THR A 1 82 ? -0.399 3.368 -30.177 1.00 54.84 82 THR A CA 1
ATOM 625 C C . THR A 1 82 ? 0.641 2.351 -29.717 1.00 54.84 82 THR A C 1
ATOM 627 O O . THR A 1 82 ? 0.727 2.081 -28.522 1.00 54.84 82 THR A O 1
ATOM 630 N N . VAL A 1 83 ? 1.426 1.808 -30.650 1.00 57.25 83 VAL A N 1
ATOM 631 C CA . VAL A 1 83 ? 2.615 1.004 -30.336 1.00 57.25 83 VAL A CA 1
ATOM 632 C C . VAL A 1 83 ? 3.624 1.926 -29.657 1.00 57.25 83 VAL A C 1
ATOM 634 O O . VAL A 1 83 ? 4.081 2.897 -30.255 1.00 57.25 83 VAL A O 1
ATOM 637 N N . VAL A 1 84 ? 3.898 1.675 -28.379 1.00 59.56 84 VAL A N 1
ATOM 638 C CA . VAL A 1 84 ? 4.785 2.526 -27.563 1.00 59.56 84 VAL A CA 1
ATOM 639 C C . VAL A 1 84 ? 6.230 2.025 -27.609 1.00 59.56 84 VAL A C 1
ATOM 641 O O . VAL A 1 84 ? 7.166 2.795 -27.406 1.00 59.56 84 VAL A O 1
ATOM 644 N N . LEU A 1 85 ? 6.408 0.737 -27.903 1.00 59.53 85 LEU A N 1
ATOM 645 C CA . LEU A 1 85 ? 7.690 0.051 -27.999 1.00 59.53 85 LEU A CA 1
ATOM 646 C C . LEU A 1 85 ? 7.715 -0.722 -29.321 1.00 59.53 85 LEU A C 1
ATOM 648 O O . LEU A 1 85 ? 6.928 -1.645 -29.512 1.00 59.53 85 LEU A O 1
ATOM 652 N N . ASP A 1 86 ? 8.593 -0.334 -30.244 1.00 59.44 86 ASP A N 1
ATOM 653 C CA . ASP A 1 86 ? 8.767 -1.044 -31.513 1.00 59.44 86 ASP A CA 1
ATOM 654 C C . ASP A 1 86 ? 9.857 -2.114 -31.365 1.00 59.44 86 ASP A C 1
ATOM 656 O O . ASP A 1 86 ? 11.052 -1.845 -31.490 1.00 59.44 86 ASP A O 1
ATOM 660 N N . VAL A 1 87 ? 9.437 -3.335 -31.026 1.00 62.53 87 VAL A N 1
ATOM 661 C CA . VAL A 1 87 ? 10.325 -4.502 -30.834 1.00 62.53 87 VAL A CA 1
ATOM 662 C C . VAL A 1 87 ? 10.379 -5.422 -32.060 1.00 62.53 87 VAL A C 1
ATOM 664 O O . VAL A 1 87 ? 10.971 -6.503 -31.998 1.00 62.53 87 VAL A O 1
ATOM 667 N N . THR A 1 88 ? 9.786 -4.994 -33.181 1.00 60.09 88 THR A N 1
ATOM 668 C CA . THR A 1 88 ? 9.644 -5.796 -34.411 1.00 60.09 88 THR A CA 1
ATOM 669 C C . THR A 1 88 ? 10.981 -6.139 -35.074 1.00 60.09 88 THR A C 1
ATOM 671 O O . THR A 1 88 ? 11.085 -7.152 -35.758 1.00 60.09 88 THR A O 1
ATOM 674 N N . ASN A 1 89 ? 12.027 -5.344 -34.821 1.00 59.28 89 ASN A N 1
ATOM 675 C CA . ASN A 1 89 ? 13.374 -5.569 -35.356 1.00 59.28 89 ASN A CA 1
ATOM 676 C C . ASN A 1 89 ? 14.204 -6.607 -34.578 1.00 59.28 89 ASN A C 1
ATOM 678 O O . ASN A 1 89 ? 15.220 -7.069 -35.091 1.00 59.28 89 ASN A O 1
ATOM 682 N N . PHE A 1 90 ? 13.807 -6.966 -33.352 1.00 57.19 90 PHE A N 1
ATOM 683 C CA . PHE A 1 90 ? 14.630 -7.790 -32.451 1.00 57.19 90 PHE A CA 1
ATOM 684 C C . PHE A 1 90 ? 13.974 -9.109 -32.032 1.00 57.19 90 PHE A C 1
ATOM 686 O O . PHE A 1 90 ? 14.638 -9.946 -31.422 1.00 57.19 90 PHE A O 1
ATOM 693 N N . THR A 1 91 ? 12.695 -9.321 -32.358 1.00 59.78 91 THR A N 1
ATOM 694 C CA . THR A 1 91 ? 11.937 -10.460 -31.825 1.00 59.78 91 THR A CA 1
ATOM 695 C C . THR A 1 91 ? 10.967 -11.022 -32.855 1.00 59.78 91 THR A C 1
ATOM 697 O O . THR A 1 91 ? 10.334 -10.270 -33.593 1.00 59.78 91 THR A O 1
ATOM 700 N N . HIS A 1 92 ? 10.830 -12.352 -32.902 1.00 61.59 92 HIS A N 1
ATOM 701 C CA . HIS A 1 92 ? 9.811 -13.000 -33.728 1.00 61.59 92 HIS A CA 1
ATOM 702 C C . HIS A 1 92 ? 8.400 -12.522 -33.321 1.00 61.59 92 HIS A C 1
ATOM 704 O O . HIS A 1 92 ? 8.154 -12.323 -32.127 1.00 61.59 92 HIS A O 1
ATOM 710 N N . PRO A 1 93 ? 7.474 -12.351 -34.284 1.00 57.97 93 PRO A N 1
ATOM 711 C CA . PRO A 1 93 ? 6.134 -11.811 -34.036 1.00 57.97 93 PRO A CA 1
ATOM 712 C C . PRO A 1 93 ? 5.291 -12.645 -33.056 1.00 57.97 93 PRO A C 1
ATOM 714 O O . PRO A 1 93 ? 4.430 -12.079 -32.398 1.00 57.97 93 PRO A O 1
ATOM 717 N N . ASP A 1 94 ? 5.593 -13.936 -32.881 1.00 60.12 94 ASP A N 1
ATOM 718 C CA . ASP A 1 94 ? 4.884 -14.841 -31.956 1.00 60.12 94 ASP A CA 1
ATOM 719 C C . ASP A 1 94 ? 5.483 -14.862 -30.532 1.00 60.12 94 ASP A C 1
ATOM 721 O O . ASP A 1 94 ? 5.235 -15.773 -29.741 1.00 60.12 94 ASP A O 1
ATOM 725 N N . SER A 1 95 ? 6.357 -13.907 -30.205 1.00 69.00 95 SER A N 1
ATOM 726 C CA . SER A 1 95 ? 7.009 -13.846 -28.897 1.00 69.00 95 SER A CA 1
ATOM 727 C C . SER A 1 95 ? 6.179 -13.063 -27.880 1.00 69.00 95 SER A C 1
ATOM 729 O O . SER A 1 95 ? 5.619 -12.011 -28.180 1.00 69.00 95 SER A O 1
ATOM 731 N N . VAL A 1 96 ? 6.209 -13.516 -26.624 1.00 68.31 96 VAL A N 1
ATOM 732 C CA . VAL A 1 96 ? 5.571 -12.839 -25.475 1.00 68.31 96 VAL A CA 1
ATOM 733 C C . VAL A 1 96 ? 6.004 -11.368 -25.361 1.00 68.31 96 VAL A C 1
ATOM 735 O O . VAL A 1 96 ? 5.249 -10.519 -24.895 1.00 68.31 96 VAL A O 1
ATOM 738 N N . LEU A 1 97 ? 7.215 -11.042 -25.824 1.00 70.56 97 LEU A N 1
ATOM 739 C CA . LEU A 1 97 ? 7.748 -9.683 -25.820 1.00 70.56 97 LEU A CA 1
ATOM 740 C C . LEU A 1 97 ? 7.058 -8.768 -26.846 1.00 70.56 97 LEU A C 1
ATOM 742 O O . LEU A 1 97 ? 6.864 -7.587 -26.561 1.00 70.56 97 LEU A O 1
ATOM 746 N N . ALA A 1 98 ? 6.663 -9.299 -28.009 1.00 68.88 98 ALA A N 1
ATOM 747 C CA . ALA A 1 98 ? 5.910 -8.557 -29.020 1.00 68.88 98 ALA A CA 1
ATOM 748 C C . ALA A 1 98 ? 4.490 -8.229 -28.528 1.00 68.88 98 ALA A C 1
ATOM 750 O O . ALA A 1 98 ? 4.047 -7.085 -28.658 1.00 68.88 98 ALA A O 1
ATOM 751 N N . ASP A 1 99 ? 3.829 -9.182 -27.864 1.00 69.94 99 ASP A N 1
ATOM 752 C CA . ASP A 1 99 ? 2.528 -8.960 -27.220 1.00 69.94 99 ASP A CA 1
ATOM 753 C C . ASP A 1 99 ? 2.619 -7.929 -26.089 1.00 69.94 99 ASP A C 1
ATOM 755 O O . ASP A 1 99 ? 1.776 -7.033 -25.978 1.00 69.94 99 ASP A O 1
ATOM 759 N N . PHE A 1 100 ? 3.673 -7.999 -25.273 1.00 70.56 100 PHE A N 1
ATOM 760 C CA . PHE A 1 100 ? 3.906 -7.031 -24.202 1.00 70.56 100 PHE A CA 1
ATOM 761 C C . PHE A 1 100 ? 4.151 -5.619 -24.751 1.00 70.56 100 PHE A C 1
ATOM 763 O O . PHE A 1 100 ? 3.618 -4.646 -24.223 1.00 70.56 100 PHE A O 1
ATOM 770 N N . ALA A 1 101 ? 4.913 -5.497 -25.841 1.00 69.94 101 ALA A N 1
ATOM 771 C CA . ALA A 1 101 ? 5.204 -4.225 -26.495 1.00 69.94 101 ALA A CA 1
ATOM 772 C C . ALA A 1 101 ? 3.973 -3.614 -27.189 1.00 69.94 101 ALA A C 1
ATOM 774 O O . ALA A 1 101 ? 3.756 -2.401 -27.109 1.00 69.94 101 ALA A O 1
ATOM 775 N N . SER A 1 102 ? 3.133 -4.447 -27.814 1.00 68.44 102 SER A N 1
ATOM 776 C CA . SER A 1 102 ? 1.875 -4.022 -28.440 1.00 68.44 102 SER A CA 1
ATOM 777 C C . SER A 1 102 ? 0.852 -3.534 -27.407 1.00 68.44 102 SER A C 1
ATOM 779 O O . SER A 1 102 ? 0.156 -2.548 -27.648 1.00 68.44 102 SER A O 1
ATOM 781 N N . ASN A 1 103 ? 0.802 -4.172 -26.233 1.00 69.31 103 ASN A N 1
ATOM 782 C CA . ASN A 1 103 ? -0.108 -3.820 -25.136 1.00 69.31 103 ASN A CA 1
ATOM 783 C C . ASN A 1 103 ? 0.512 -2.851 -24.111 1.00 69.31 103 ASN A C 1
ATOM 785 O O . ASN A 1 103 ? -0.114 -2.508 -23.106 1.00 69.31 103 ASN A O 1
ATOM 789 N N . ALA A 1 104 ? 1.732 -2.361 -24.362 1.00 70.62 104 ALA A N 1
ATOM 790 C CA . ALA A 1 104 ? 2.460 -1.499 -23.432 1.00 70.62 104 ALA A CA 1
ATOM 791 C C . ALA A 1 104 ? 1.750 -0.160 -23.158 1.00 70.62 104 ALA A C 1
ATOM 793 O O . ALA A 1 104 ? 1.949 0.471 -22.120 1.00 70.62 104 ALA A O 1
ATOM 794 N N . ASN A 1 105 ? 0.879 0.275 -24.071 1.00 69.25 105 ASN A N 1
ATOM 795 C CA . ASN A 1 105 ? 0.029 1.450 -23.897 1.00 69.25 105 ASN A CA 1
ATOM 796 C C . ASN A 1 105 ? -0.947 1.335 -22.713 1.00 69.25 105 ASN A C 1
ATOM 798 O O . ASN A 1 105 ? -1.335 2.363 -22.150 1.00 69.25 105 ASN A O 1
ATOM 802 N N . MET A 1 106 ? -1.311 0.117 -22.301 1.00 72.44 106 MET A N 1
ATOM 803 C CA . MET A 1 106 ? -2.159 -0.141 -21.136 1.00 72.44 106 MET A CA 1
ATOM 804 C C . MET A 1 106 ? -1.521 0.394 -19.847 1.00 72.44 106 MET A C 1
ATOM 806 O O . MET A 1 106 ? -2.225 0.940 -18.995 1.00 72.44 106 MET A O 1
ATOM 810 N N . PHE A 1 107 ? -0.188 0.370 -19.748 1.00 73.94 107 PHE A N 1
ATOM 811 C CA . PHE A 1 107 ? 0.547 0.851 -18.577 1.00 73.94 107 PHE A CA 1
ATOM 812 C C . PHE A 1 107 ? 0.497 2.379 -18.378 1.00 73.94 107 PHE A C 1
ATOM 814 O O . PHE A 1 107 ? 0.806 2.869 -17.291 1.00 73.94 107 PHE A O 1
ATOM 821 N N . TYR A 1 108 ? 0.034 3.160 -19.369 1.00 73.25 108 TYR A N 1
ATOM 822 C CA . TYR A 1 108 ? -0.262 4.589 -19.167 1.00 73.25 108 TYR A CA 1
ATOM 823 C C . TYR A 1 108 ? -1.507 4.840 -18.304 1.00 73.25 108 TYR A C 1
ATOM 825 O O . TYR A 1 108 ? -1.663 5.944 -17.765 1.00 73.25 108 TYR A O 1
ATOM 833 N N . LEU A 1 109 ? -2.412 3.860 -18.223 1.00 74.25 109 LEU A N 1
ATOM 834 C CA . LEU A 1 109 ? -3.636 3.917 -17.421 1.00 74.25 109 LEU A CA 1
ATOM 835 C C . LEU A 1 109 ? -3.570 2.976 -16.214 1.00 74.25 109 LEU A C 1
ATOM 837 O O . LEU A 1 109 ? -4.014 3.358 -15.134 1.00 74.25 109 LEU A O 1
ATOM 841 N N . MET A 1 110 ? -3.001 1.783 -16.386 1.00 76.62 110 MET A N 1
ATOM 842 C CA . MET A 1 110 ? -2.900 0.756 -15.352 1.00 76.62 110 MET A CA 1
ATOM 843 C C . MET A 1 110 ? -1.441 0.530 -14.975 1.00 76.62 110 MET A C 1
ATOM 845 O O . MET A 1 110 ? -0.709 -0.193 -15.641 1.00 76.62 110 MET A O 1
ATOM 849 N N . LYS A 1 111 ? -1.005 1.184 -13.904 1.00 83.19 111 LYS A N 1
ATOM 850 C CA . LYS A 1 111 ? 0.342 1.003 -13.360 1.00 83.19 111 LYS A CA 1
ATOM 851 C C . LYS A 1 111 ? 0.346 -0.124 -12.340 1.00 83.19 111 LYS A C 1
ATOM 853 O O . LYS A 1 111 ? -0.678 -0.367 -11.699 1.00 83.19 111 LYS A O 1
ATOM 858 N N . LEU A 1 112 ? 1.498 -0.764 -12.165 1.00 85.38 112 LEU A N 1
ATOM 859 C CA . LEU A 1 112 ? 1.651 -1.791 -11.151 1.00 85.38 112 LEU A CA 1
ATOM 860 C C . LEU A 1 112 ? 1.589 -1.131 -9.771 1.00 85.38 112 LEU A C 1
ATOM 862 O O . LEU A 1 112 ? 2.361 -0.214 -9.505 1.00 85.38 112 LEU A O 1
ATOM 866 N N . ARG A 1 113 ? 0.675 -1.560 -8.902 1.00 89.31 113 ARG A N 1
ATOM 867 C CA . ARG A 1 113 ? 0.572 -1.057 -7.524 1.00 89.31 113 ARG A CA 1
ATOM 868 C C . ARG A 1 113 ? 0.747 -2.200 -6.545 1.00 89.31 113 ARG A C 1
ATOM 870 O O . ARG A 1 113 ? -0.024 -3.151 -6.588 1.00 89.31 113 ARG A O 1
ATOM 877 N N . LEU A 1 114 ? 1.755 -2.080 -5.689 1.00 90.88 114 LEU A N 1
ATOM 878 C CA . LEU A 1 114 ? 2.137 -3.081 -4.703 1.00 90.88 114 LEU A CA 1
ATOM 879 C C . LEU A 1 114 ? 2.154 -2.465 -3.302 1.00 90.88 114 LEU A C 1
ATOM 881 O O . LEU A 1 114 ? 2.743 -1.402 -3.103 1.00 90.88 114 LEU A O 1
ATOM 885 N N . GLY A 1 115 ? 1.513 -3.118 -2.338 1.00 92.62 115 GLY A N 1
ATOM 886 C CA . GLY A 1 115 ? 1.673 -2.808 -0.915 1.00 92.62 115 GLY A CA 1
ATOM 887 C C . GLY A 1 115 ? 2.936 -3.457 -0.347 1.00 92.62 115 GLY A C 1
ATOM 888 O O . GLY A 1 115 ? 3.209 -4.620 -0.596 1.00 92.62 115 GLY A O 1
ATOM 889 N N . LEU A 1 116 ? 3.745 -2.731 0.408 1.00 91.62 116 LEU A N 1
ATOM 890 C CA . LEU A 1 116 ? 4.967 -3.226 1.037 1.00 91.62 116 LEU A CA 1
ATOM 891 C C . LEU A 1 116 ? 4.884 -2.966 2.529 1.00 91.62 116 LEU A C 1
ATOM 893 O O . LEU A 1 116 ? 4.646 -1.833 2.951 1.00 91.62 116 LEU A O 1
ATOM 897 N N . CYS A 1 117 ? 5.109 -4.009 3.316 1.00 91.50 117 CYS A N 1
ATOM 898 C CA . CYS A 1 117 ? 5.248 -3.876 4.749 1.00 91.50 117 CYS A CA 1
ATOM 899 C C . CYS A 1 117 ? 6.719 -3.712 5.110 1.00 91.50 117 CYS A C 1
ATOM 901 O O . CYS A 1 117 ? 7.581 -4.454 4.638 1.00 91.50 117 CYS A O 1
ATOM 903 N N . LEU A 1 118 ? 7.014 -2.725 5.946 1.00 90.19 118 LEU A N 1
ATOM 904 C CA . LEU A 1 118 ? 8.363 -2.373 6.366 1.00 90.19 118 LEU A CA 1
ATOM 905 C C . LEU A 1 118 ? 8.358 -1.996 7.848 1.00 90.19 118 LEU A C 1
ATOM 907 O O . LEU A 1 118 ? 7.317 -1.636 8.388 1.00 90.19 118 LEU A O 1
ATOM 911 N N . PRO A 1 119 ? 9.497 -2.050 8.545 1.00 88.50 119 PRO A N 1
ATOM 912 C CA . PRO A 1 119 ? 9.588 -1.481 9.882 1.00 88.50 119 PRO A CA 1
ATOM 913 C C . PRO A 1 119 ? 9.543 0.054 9.818 1.00 88.50 119 PRO A C 1
ATOM 915 O O . PRO A 1 119 ? 10.094 0.662 8.904 1.00 88.50 119 PRO A O 1
ATOM 918 N N . SER A 1 120 ? 8.994 0.690 10.852 1.00 86.75 120 SER A N 1
ATOM 919 C CA . SER A 1 120 ? 8.879 2.148 11.011 1.00 86.75 120 SER A CA 1
ATOM 920 C C . SER A 1 120 ? 10.220 2.886 11.058 1.00 86.75 120 SER A C 1
ATOM 922 O O . SER A 1 120 ? 10.264 4.112 11.037 1.00 86.75 120 SER A O 1
ATOM 924 N N . THR A 1 121 ? 11.326 2.151 11.185 1.00 83.06 121 THR A N 1
ATOM 925 C CA . THR A 1 121 ? 12.692 2.681 11.105 1.00 83.06 121 THR A CA 1
ATOM 926 C C . THR A 1 121 ? 13.146 2.930 9.669 1.00 83.06 121 THR A C 1
ATOM 928 O O . THR A 1 121 ? 14.196 3.533 9.472 1.00 83.06 121 THR A O 1
ATOM 931 N N . CYS A 1 122 ? 12.411 2.433 8.673 1.00 84.88 122 CYS A N 1
ATOM 932 C CA . CYS A 1 122 ? 12.732 2.609 7.266 1.00 84.88 122 CYS A CA 1
ATOM 933 C C . CYS A 1 122 ? 12.223 3.970 6.778 1.00 84.88 122 CYS A C 1
ATOM 935 O O . CYS A 1 122 ? 11.059 4.318 6.969 1.00 84.88 122 CYS A O 1
ATOM 937 N N . SER A 1 123 ? 13.089 4.763 6.148 1.00 85.00 123 SER A N 1
ATOM 938 C CA . SER A 1 123 ? 12.682 6.036 5.555 1.00 85.00 123 SER A CA 1
ATOM 939 C C . SER A 1 123 ? 12.210 5.847 4.112 1.00 85.00 123 SER A C 1
ATOM 941 O O . SER A 1 123 ? 12.612 4.910 3.428 1.00 85.00 123 SER A O 1
ATOM 943 N N . VAL A 1 124 ? 11.390 6.773 3.603 1.00 84.69 124 VAL A N 1
ATOM 944 C CA . VAL A 1 124 ? 10.860 6.709 2.223 1.00 84.69 124 VAL A CA 1
ATOM 945 C C . VAL A 1 124 ? 11.981 6.657 1.172 1.00 84.69 124 VAL A C 1
ATOM 947 O O . VAL A 1 124 ? 11.823 6.017 0.133 1.00 84.69 124 VAL A O 1
ATOM 950 N N . SER A 1 125 ? 13.125 7.294 1.441 1.00 83.44 125 SER A N 1
ATOM 951 C CA . SER A 1 125 ? 14.310 7.230 0.579 1.00 83.44 125 SER A CA 1
ATOM 952 C C . SER A 1 125 ? 14.921 5.833 0.521 1.00 83.44 125 SER A C 1
ATOM 954 O O . SER A 1 125 ? 15.273 5.385 -0.570 1.00 83.44 125 SER A O 1
ATOM 956 N N . ASP A 1 126 ? 14.981 5.129 1.653 1.00 85.19 126 ASP A N 1
ATOM 957 C CA . ASP A 1 126 ? 15.549 3.778 1.718 1.00 85.19 126 ASP A CA 1
ATOM 958 C C . ASP A 1 126 ? 14.676 2.804 0.924 1.00 85.19 126 ASP A C 1
ATOM 960 O O . ASP A 1 126 ? 15.177 2.002 0.137 1.00 85.19 126 ASP A O 1
ATOM 964 N N . VAL A 1 127 ? 13.349 2.933 1.051 1.00 84.88 127 VAL A N 1
ATOM 965 C CA . VAL A 1 127 ? 12.389 2.138 0.269 1.00 84.88 127 VAL A CA 1
ATOM 966 C C . VAL A 1 127 ? 12.591 2.353 -1.224 1.00 84.88 127 VAL A C 1
ATOM 968 O O . VAL A 1 127 ? 12.539 1.403 -2.005 1.00 84.88 127 VAL A O 1
ATOM 971 N N . GLN A 1 128 ? 12.844 3.596 -1.638 1.00 85.50 128 GLN A N 1
ATOM 972 C CA . GLN A 1 128 ? 13.052 3.903 -3.046 1.00 85.50 128 GLN A CA 1
ATOM 973 C C . GLN A 1 128 ? 14.351 3.304 -3.581 1.00 85.50 128 GLN A C 1
ATOM 975 O O . GLN A 1 128 ? 14.392 2.862 -4.729 1.00 85.50 128 GLN A O 1
ATOM 980 N N . GLU A 1 129 ? 15.406 3.286 -2.774 1.00 85.12 129 GLU A N 1
ATOM 981 C CA . GLU A 1 129 ? 16.680 2.682 -3.148 1.00 85.12 129 GLU A CA 1
ATOM 982 C C . GLU A 1 129 ? 16.570 1.158 -3.235 1.00 85.12 129 GLU A C 1
ATOM 984 O O . GLU A 1 129 ? 16.965 0.575 -4.245 1.00 85.12 129 GLU A O 1
ATOM 989 N N . VAL A 1 130 ? 15.930 0.518 -2.253 1.00 84.06 130 VAL A N 1
ATOM 990 C CA . VAL A 1 130 ? 15.661 -0.927 -2.273 1.00 84.06 130 VAL A CA 1
ATOM 991 C C . VAL A 1 130 ? 14.797 -1.308 -3.475 1.00 84.06 130 VAL A C 1
ATOM 993 O O . VAL A 1 130 ? 15.111 -2.273 -4.172 1.00 84.06 130 VAL A O 1
ATOM 996 N N . ALA A 1 131 ? 13.760 -0.526 -3.784 1.00 82.81 131 ALA A N 1
ATOM 997 C CA . ALA A 1 131 ? 12.938 -0.753 -4.969 1.00 82.81 131 ALA A CA 1
ATOM 998 C C . ALA A 1 131 ? 13.758 -0.610 -6.263 1.00 82.81 131 ALA A C 1
ATOM 1000 O O . ALA A 1 131 ? 13.683 -1.464 -7.140 1.00 82.81 131 ALA A O 1
ATOM 1001 N N . LYS A 1 132 ? 14.606 0.419 -6.383 1.00 82.50 132 LYS A N 1
ATOM 1002 C CA . LYS A 1 132 ? 15.493 0.579 -7.550 1.00 82.50 132 LYS A CA 1
ATOM 1003 C C . LYS A 1 132 ? 16.474 -0.581 -7.704 1.00 82.50 132 LYS A C 1
ATOM 1005 O O . LYS A 1 132 ? 16.746 -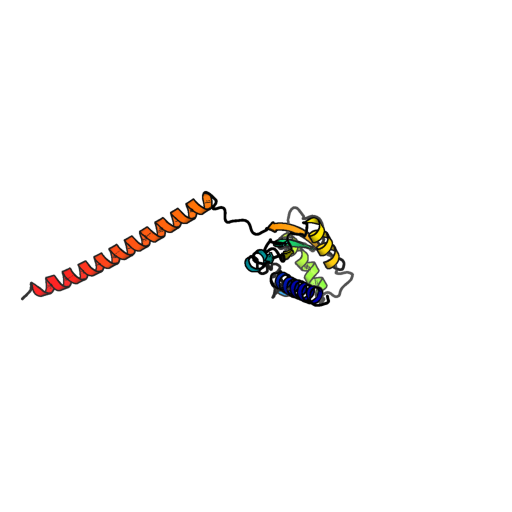0.991 -8.827 1.00 82.50 132 LYS A O 1
ATOM 1010 N N . LEU A 1 133 ? 17.000 -1.106 -6.599 1.00 83.56 133 LEU A N 1
ATOM 1011 C CA . LEU A 1 133 ? 17.897 -2.261 -6.611 1.00 83.56 133 LEU A CA 1
ATOM 1012 C C . LEU A 1 133 ? 17.166 -3.539 -7.035 1.00 83.56 133 LEU A C 1
ATOM 1014 O O . LEU A 1 133 ? 17.688 -4.278 -7.864 1.00 83.56 133 LEU A O 1
ATOM 1018 N N . ALA A 1 134 ? 15.955 -3.773 -6.523 1.00 81.19 134 ALA A N 1
ATOM 1019 C CA . ALA A 1 134 ? 15.144 -4.937 -6.878 1.00 81.19 134 ALA A CA 1
ATOM 1020 C C . ALA A 1 134 ? 14.699 -4.929 -8.351 1.00 81.19 134 ALA A C 1
ATOM 1022 O O . ALA A 1 134 ? 14.580 -5.986 -8.964 1.00 81.19 134 ALA A O 1
ATOM 1023 N N . LEU A 1 135 ? 14.482 -3.743 -8.929 1.00 78.81 135 LEU A N 1
ATOM 1024 C CA . LEU A 1 135 ? 14.085 -3.567 -10.329 1.00 78.81 135 LEU A CA 1
ATOM 1025 C C . LEU A 1 135 ? 15.253 -3.203 -11.261 1.00 78.81 135 LEU A C 1
ATOM 1027 O O . LEU A 1 135 ? 15.019 -2.802 -12.393 1.00 78.81 135 LEU A O 1
ATOM 1031 N N . LYS A 1 136 ? 16.512 -3.354 -10.834 1.00 78.12 136 LYS A N 1
ATOM 1032 C CA . LYS A 1 136 ? 17.684 -2.941 -11.628 1.00 78.12 136 LYS A CA 1
ATOM 1033 C C . LYS A 1 136 ? 17.767 -3.619 -13.003 1.00 78.12 136 LYS A C 1
ATOM 1035 O O . LYS A 1 136 ? 18.220 -2.997 -13.961 1.00 78.12 136 LYS A O 1
ATOM 1040 N N . ASP A 1 137 ? 17.327 -4.871 -13.091 1.00 75.75 137 ASP A N 1
ATOM 1041 C CA . ASP A 1 137 ? 17.399 -5.686 -14.310 1.00 75.75 137 ASP A CA 1
ATOM 1042 C C . ASP A 1 137 ? 16.149 -5.558 -15.198 1.00 75.75 137 ASP A C 1
ATOM 1044 O O . ASP A 1 137 ? 16.046 -6.207 -16.239 1.00 75.75 137 ASP A O 1
ATOM 1048 N N . VAL A 1 138 ? 15.186 -4.717 -14.804 1.00 75.81 138 VAL A N 1
ATOM 1049 C CA . VAL A 1 138 ? 13.894 -4.556 -15.479 1.00 75.81 138 VAL A CA 1
ATOM 1050 C C . VAL A 1 138 ? 13.691 -3.070 -15.797 1.00 75.81 138 VAL A C 1
ATOM 1052 O O . VAL A 1 138 ? 13.958 -2.227 -14.947 1.00 75.81 138 VAL A O 1
ATOM 1055 N N . PRO A 1 139 ? 13.209 -2.682 -16.992 1.00 71.69 139 PRO A N 1
ATOM 1056 C CA . PRO A 1 139 ? 13.042 -1.271 -17.357 1.00 71.69 139 PRO A CA 1
ATOM 1057 C C . PRO A 1 139 ? 11.800 -0.650 -16.693 1.00 71.69 139 PRO A C 1
ATOM 1059 O O . PRO A 1 139 ? 10.882 -0.207 -17.378 1.00 71.69 139 PRO A O 1
ATOM 1062 N N . PHE A 1 140 ? 11.742 -0.643 -15.363 1.00 78.56 140 PHE A N 1
ATOM 1063 C CA . PHE A 1 140 ? 10.636 -0.121 -14.565 1.00 78.56 140 PHE A CA 1
ATOM 1064 C C . PHE A 1 140 ? 11.119 0.976 -13.614 1.00 78.56 140 PHE A C 1
ATOM 1066 O O . PHE A 1 140 ? 12.157 0.863 -12.968 1.00 78.56 140 PHE A O 1
ATOM 1073 N N . GLU A 1 141 ? 10.324 2.032 -13.491 1.00 81.69 141 GLU A N 1
ATOM 1074 C CA . GLU A 1 141 ? 10.490 3.082 -12.498 1.00 81.69 141 GLU A CA 1
ATOM 1075 C C . GLU A 1 141 ? 9.509 2.853 -11.347 1.00 81.69 141 GLU A C 1
ATOM 1077 O O . GLU A 1 141 ? 8.295 2.792 -11.553 1.00 81.69 141 GLU A O 1
ATOM 1082 N N . ALA A 1 142 ? 10.039 2.732 -10.129 1.00 85.50 142 ALA A N 1
ATOM 1083 C CA . ALA A 1 142 ? 9.253 2.602 -8.909 1.00 85.50 142 ALA A CA 1
ATOM 1084 C C . ALA A 1 142 ? 9.144 3.948 -8.177 1.00 85.50 142 ALA A C 1
ATOM 1086 O O . ALA A 1 142 ? 10.142 4.634 -7.928 1.00 85.50 142 ALA A O 1
ATOM 1087 N N . LYS A 1 143 ? 7.921 4.305 -7.787 1.00 87.69 143 LYS A N 1
ATOM 1088 C CA . LYS A 1 143 ? 7.587 5.510 -7.031 1.00 87.69 143 LYS A CA 1
ATOM 1089 C C . LYS A 1 143 ? 6.752 5.150 -5.810 1.00 87.69 143 LYS A C 1
ATOM 1091 O O . LYS A 1 143 ? 5.746 4.461 -5.923 1.00 87.69 143 LYS A O 1
ATOM 1096 N N . ILE A 1 144 ? 7.116 5.679 -4.647 1.00 88.38 144 ILE A N 1
ATOM 1097 C CA . ILE A 1 144 ? 6.305 5.540 -3.437 1.00 88.38 144 ILE A CA 1
ATOM 1098 C C . ILE A 1 144 ? 5.151 6.542 -3.506 1.00 88.38 144 ILE A C 1
ATOM 1100 O O . ILE A 1 144 ? 5.365 7.741 -3.697 1.00 88.38 144 ILE A O 1
ATOM 1104 N N . LEU A 1 145 ? 3.921 6.050 -3.377 1.00 86.31 145 LEU A N 1
ATOM 1105 C CA . LEU A 1 145 ? 2.718 6.876 -3.313 1.00 86.31 145 LEU A CA 1
ATOM 1106 C C . LEU A 1 145 ? 2.525 7.424 -1.904 1.00 86.31 145 LEU A C 1
ATOM 1108 O O . LEU A 1 145 ? 2.333 8.628 -1.730 1.00 86.31 145 LEU A O 1
ATOM 1112 N N . ARG A 1 146 ? 2.519 6.522 -0.917 1.00 87.56 146 ARG A N 1
ATOM 1113 C CA . ARG A 1 146 ? 2.171 6.799 0.480 1.00 87.56 146 ARG A CA 1
ATOM 1114 C C . ARG A 1 146 ? 2.794 5.765 1.398 1.00 87.56 146 ARG A C 1
ATOM 1116 O O . ARG A 1 146 ? 2.914 4.614 0.996 1.00 87.56 146 ARG A O 1
ATOM 1123 N N . CYS A 1 147 ? 3.125 6.179 2.613 1.00 89.25 147 CYS A N 1
ATOM 1124 C CA . CYS A 1 147 ? 3.470 5.284 3.702 1.00 89.25 147 CYS A CA 1
ATOM 1125 C C . CYS A 1 147 ? 2.686 5.689 4.944 1.00 89.25 147 CYS A C 1
ATOM 1127 O O . CYS A 1 147 ? 2.632 6.872 5.277 1.00 89.25 147 CYS A O 1
ATOM 1129 N N . GLU A 1 148 ? 2.097 4.711 5.611 1.00 88.81 148 GLU A N 1
ATOM 1130 C CA . GLU A 1 148 ? 1.216 4.886 6.754 1.00 88.81 148 GLU A CA 1
ATOM 1131 C C . GLU A 1 148 ? 1.729 4.037 7.913 1.00 88.81 148 GLU A C 1
ATOM 1133 O O . GLU A 1 148 ? 2.209 2.918 7.734 1.00 88.81 148 GLU A O 1
ATOM 1138 N N . VAL A 1 149 ? 1.660 4.604 9.109 1.00 87.75 149 VAL A N 1
ATOM 1139 C CA . VAL A 1 149 ? 1.937 3.913 10.367 1.00 87.75 149 VAL A CA 1
ATOM 1140 C C . VAL A 1 149 ? 0.645 3.845 11.165 1.00 87.75 149 VAL A C 1
ATOM 1142 O O . VAL A 1 149 ? -0.309 4.566 10.879 1.00 87.75 149 VAL A O 1
ATOM 1145 N N . LYS A 1 150 ? 0.606 2.978 12.175 1.00 81.19 150 LYS A N 1
ATOM 1146 C CA . LYS A 1 150 ? -0.568 2.804 13.028 1.00 81.19 150 LYS A CA 1
ATOM 1147 C C . LYS A 1 150 ? -0.840 4.082 13.828 1.00 81.19 150 LYS A C 1
ATOM 1149 O O . LYS A 1 150 ? -0.249 4.308 14.882 1.00 81.19 150 LYS A O 1
ATOM 1154 N N . GLU A 1 151 ? -1.730 4.924 13.318 1.00 78.50 151 GLU A N 1
ATOM 1155 C CA . GLU A 1 151 ? -2.231 6.100 14.024 1.00 78.50 151 GLU A CA 1
ATOM 1156 C C . GLU A 1 151 ? -3.438 5.724 14.898 1.00 78.50 151 GLU A C 1
ATOM 1158 O O . GLU A 1 151 ? -4.239 4.861 14.524 1.00 78.50 151 GLU A O 1
ATOM 1163 N N . PRO A 1 152 ? -3.607 6.347 16.079 1.00 72.06 152 PRO A N 1
ATOM 1164 C CA . PRO A 1 152 ? -4.821 6.165 16.861 1.00 72.06 152 PRO A CA 1
ATOM 1165 C C . PRO A 1 152 ? -6.026 6.685 16.068 1.00 72.06 152 PRO A C 1
ATOM 1167 O O . PRO A 1 152 ? -5.973 7.774 15.497 1.00 72.06 152 PRO A O 1
ATOM 1170 N N . TYR A 1 153 ? -7.120 5.917 16.054 1.00 69.00 153 TYR A N 1
ATOM 1171 C CA . TYR A 1 153 ? -8.345 6.268 15.332 1.00 69.00 153 TYR A CA 1
ATOM 1172 C C . TYR A 1 153 ? -8.824 7.679 15.699 1.00 69.00 153 TYR A C 1
ATOM 1174 O O . TYR A 1 153 ? -9.367 7.909 16.781 1.00 69.00 153 TYR A O 1
ATOM 1182 N N . SER A 1 154 ? -8.652 8.621 14.773 1.00 71.06 154 SER A N 1
ATOM 1183 C CA . SER A 1 154 ? -9.218 9.961 14.865 1.00 71.06 154 SER A CA 1
ATOM 1184 C C . SER A 1 154 ? -10.460 10.014 13.979 1.00 71.06 154 SER A C 1
ATOM 1186 O O . SER A 1 154 ? -10.389 10.054 12.752 1.00 71.06 154 SER A O 1
ATOM 1188 N N . LEU A 1 155 ? -11.635 9.944 14.607 1.00 77.38 155 LEU A N 1
ATOM 1189 C CA . LEU A 1 155 ? -12.902 10.045 13.888 1.00 77.38 155 LEU A CA 1
ATOM 1190 C C . LEU A 1 155 ? -13.026 11.448 13.294 1.00 77.38 155 LEU A C 1
ATOM 1192 O O . LEU A 1 155 ? -13.202 12.433 14.012 1.00 77.38 155 LEU A O 1
ATOM 1196 N N . SER A 1 156 ? -12.939 11.536 11.969 1.00 81.38 156 SER A N 1
ATOM 1197 C CA . SER A 1 156 ? -13.172 12.789 11.257 1.00 81.38 156 SER A CA 1
ATOM 1198 C C . SER A 1 156 ? -14.653 13.165 11.332 1.00 81.38 156 SER A C 1
ATOM 1200 O O . SER A 1 156 ? -15.530 12.302 11.252 1.00 81.38 156 SER A O 1
ATOM 1202 N N . ASN A 1 157 ? -14.955 14.463 11.416 1.00 87.94 157 ASN A N 1
ATOM 1203 C CA . ASN A 1 157 ? -16.329 14.981 11.477 1.00 87.94 157 ASN A CA 1
ATOM 1204 C C . ASN A 1 157 ? -17.214 14.450 10.333 1.00 87.94 157 ASN A C 1
ATOM 1206 O O . ASN A 1 157 ? -18.408 14.221 10.519 1.00 87.94 157 ASN A O 1
ATOM 1210 N N . LEU A 1 158 ? -16.620 14.209 9.157 1.00 86.19 158 LEU A N 1
ATOM 1211 C CA . LEU A 1 158 ? -17.318 13.637 8.006 1.00 86.19 158 LEU A CA 1
ATOM 1212 C C . LEU A 1 158 ? -17.701 12.170 8.247 1.00 86.19 158 LEU A C 1
ATOM 1214 O O . LEU A 1 158 ? -18.835 11.784 7.977 1.00 86.19 158 LEU A O 1
ATOM 1218 N N . GLN A 1 159 ? -16.794 11.364 8.805 1.00 88.38 159 GLN A N 1
ATOM 1219 C CA . GLN A 1 159 ? -17.072 9.960 9.126 1.00 88.38 159 GLN A CA 1
ATOM 1220 C C . GLN A 1 159 ? -18.190 9.847 10.166 1.00 88.38 159 GLN A C 1
ATOM 1222 O O . GLN A 1 159 ? -19.099 9.036 10.001 1.00 88.38 159 GLN A O 1
ATOM 1227 N N . ILE A 1 160 ? -18.182 10.716 11.181 1.00 91.56 160 ILE A N 1
ATOM 1228 C CA . ILE A 1 160 ? -19.251 10.785 12.187 1.00 91.56 160 ILE A CA 1
ATOM 1229 C C . ILE A 1 160 ? -20.597 11.116 11.524 1.00 91.56 160 ILE A C 1
ATOM 1231 O O . ILE A 1 160 ? -21.587 10.434 11.781 1.00 91.56 160 ILE A O 1
ATOM 1235 N N . ALA A 1 161 ? -20.641 12.100 10.619 1.00 93.06 161 ALA A N 1
ATOM 1236 C CA . ALA A 1 161 ? -21.868 12.457 9.904 1.00 93.06 161 ALA A CA 1
ATOM 1237 C C . ALA A 1 161 ? -22.425 11.292 9.061 1.00 93.06 161 ALA A C 1
ATOM 1239 O O . ALA A 1 161 ? -23.633 11.039 9.062 1.00 93.06 161 ALA A O 1
ATOM 1240 N N . VAL A 1 162 ? -21.557 10.538 8.380 1.00 94.75 162 VAL A N 1
ATOM 1241 C CA . VAL A 1 162 ? -21.958 9.352 7.603 1.00 94.75 162 VAL A CA 1
ATOM 1242 C C . VAL A 1 162 ? -22.514 8.255 8.517 1.00 94.75 162 VAL A C 1
ATOM 1244 O O . VAL A 1 162 ? -23.568 7.692 8.231 1.00 94.75 162 VAL A O 1
ATOM 1247 N N . ILE A 1 163 ? -21.867 7.992 9.655 1.00 94.44 163 ILE A N 1
ATOM 1248 C CA . ILE A 1 163 ? -22.341 6.998 10.629 1.00 94.44 163 ILE A CA 1
ATOM 1249 C C . ILE A 1 163 ? -23.718 7.392 11.179 1.00 94.44 163 ILE A C 1
ATOM 1251 O O . ILE A 1 163 ? -24.623 6.558 11.234 1.00 94.44 163 ILE A O 1
ATOM 1255 N N . CYS A 1 164 ? -23.915 8.664 11.535 1.00 94.62 164 CYS A N 1
ATOM 1256 C CA . CYS A 1 164 ? -25.197 9.151 12.041 1.00 94.62 164 CYS A CA 1
ATOM 1257 C C . CYS A 1 164 ? -26.316 9.053 10.995 1.00 94.62 164 CYS A C 1
ATOM 1259 O O . CYS A 1 164 ? -27.426 8.633 11.321 1.00 94.62 164 CYS A O 1
ATOM 1261 N N . THR A 1 165 ? -26.038 9.416 9.741 1.00 95.81 165 THR A N 1
ATOM 1262 C CA . THR A 1 165 ? -27.038 9.359 8.661 1.00 95.81 165 THR A CA 1
ATOM 1263 C C . THR A 1 165 ? -27.435 7.922 8.327 1.00 95.81 165 THR A C 1
ATOM 1265 O O . THR A 1 165 ? -28.628 7.630 8.251 1.00 95.81 165 THR A O 1
ATOM 1268 N N . LEU A 1 166 ? -26.471 7.002 8.217 1.00 96.06 166 LEU A N 1
ATOM 1269 C CA . LEU A 1 166 ? -26.754 5.577 8.025 1.00 96.06 166 LEU A CA 1
ATOM 1270 C C . LEU A 1 166 ? -27.520 4.985 9.213 1.00 96.06 166 LEU A C 1
ATOM 1272 O O . LEU A 1 166 ? -28.510 4.282 9.014 1.00 96.06 166 LEU A O 1
ATOM 1276 N N . GLY A 1 167 ? -27.121 5.320 10.444 1.00 97.00 167 GLY A N 1
ATOM 1277 C CA . GLY A 1 167 ? -27.823 4.893 11.655 1.00 97.00 167 GLY A CA 1
ATOM 1278 C C . GLY A 1 167 ? -29.285 5.346 11.676 1.00 97.00 167 GLY A C 1
ATOM 1279 O O . GLY A 1 167 ? -30.173 4.557 11.992 1.00 97.00 167 GLY A O 1
ATOM 1280 N N . PHE A 1 168 ? -29.562 6.584 11.262 1.00 97.12 168 PHE A N 1
ATOM 1281 C CA . PHE A 1 168 ? -30.925 7.107 11.169 1.00 97.12 168 PHE A CA 1
ATOM 1282 C C . PHE A 1 168 ? -31.782 6.343 10.148 1.00 97.12 168 PHE A C 1
ATOM 1284 O O . PHE A 1 168 ? -32.921 5.986 10.447 1.00 97.12 168 PHE A O 1
ATOM 1291 N N . VAL A 1 169 ? -31.231 6.029 8.971 1.00 97.19 169 VAL A N 1
ATOM 1292 C CA . VAL A 1 169 ? -31.935 5.238 7.945 1.00 97.19 169 VAL A CA 1
ATOM 1293 C C . VAL A 1 169 ? -32.261 3.831 8.453 1.00 97.19 169 VAL A C 1
ATOM 1295 O O . VAL A 1 169 ? -33.379 3.354 8.256 1.00 97.19 169 VAL A O 1
ATOM 1298 N N . VAL A 1 170 ? -31.330 3.183 9.163 1.00 97.50 170 VAL A N 1
ATOM 1299 C CA . VAL A 1 170 ? -31.560 1.860 9.772 1.00 97.50 170 VAL A CA 1
ATOM 1300 C C . VAL A 1 170 ? -32.673 1.921 10.819 1.00 97.50 170 VAL A C 1
ATOM 1302 O O . VAL A 1 170 ? -33.549 1.057 10.833 1.00 97.50 170 VAL A O 1
ATOM 1305 N N . ILE A 1 171 ? -32.702 2.963 11.653 1.00 97.38 171 ILE A N 1
ATOM 1306 C CA . ILE A 1 171 ? -33.768 3.155 12.646 1.00 97.38 171 ILE A CA 1
ATOM 1307 C C . ILE A 1 171 ? -35.126 3.332 11.958 1.00 97.38 171 ILE A C 1
ATOM 1309 O O . ILE A 1 171 ? -36.091 2.677 12.350 1.00 97.38 171 ILE A O 1
ATOM 1313 N N . LEU A 1 172 ? -35.210 4.156 10.908 1.00 96.00 172 LEU A N 1
ATOM 1314 C CA . LEU A 1 172 ? -36.448 4.319 10.139 1.00 96.00 172 LEU A CA 1
ATOM 1315 C C . LEU A 1 172 ? -36.914 3.001 9.511 1.00 96.00 172 LEU A C 1
ATOM 1317 O O . LEU A 1 172 ? -38.110 2.713 9.530 1.00 96.00 172 LEU A O 1
ATOM 1321 N N . ALA A 1 173 ? -35.992 2.177 9.007 1.00 97.31 173 ALA A N 1
ATOM 1322 C CA . ALA A 1 173 ? -36.320 0.864 8.458 1.00 97.31 173 ALA A CA 1
ATOM 1323 C C . ALA A 1 173 ? -36.860 -0.094 9.534 1.00 97.31 173 ALA A C 1
ATOM 1325 O O . ALA A 1 173 ? -37.850 -0.789 9.297 1.00 97.31 173 ALA A O 1
ATOM 1326 N N . ILE A 1 174 ? -36.266 -0.102 10.732 1.00 97.19 174 ILE A N 1
ATOM 1327 C CA . ILE A 1 174 ? -36.737 -0.917 11.863 1.00 97.19 174 ILE A CA 1
ATOM 1328 C C . ILE A 1 174 ? -38.130 -0.462 12.310 1.00 97.19 174 ILE A C 1
ATOM 1330 O O . ILE A 1 174 ? -39.025 -1.291 12.471 1.00 97.19 174 ILE A O 1
ATOM 1334 N N . VAL A 1 175 ? -38.343 0.849 12.459 1.00 97.06 175 VAL A N 1
ATOM 1335 C CA . VAL A 1 175 ? -39.646 1.416 12.837 1.00 97.06 175 VAL A CA 1
ATOM 1336 C C . VAL A 1 175 ? -40.697 1.113 11.768 1.00 97.06 175 VAL A C 1
ATOM 1338 O O . VAL A 1 175 ? -41.791 0.661 12.102 1.00 97.06 175 VAL A O 1
ATOM 1341 N N . GLY A 1 176 ? -40.364 1.284 10.488 1.00 95.75 176 GLY A N 1
ATOM 1342 C CA . GLY A 1 176 ? -41.244 0.931 9.374 1.00 95.75 176 GLY A CA 1
ATOM 1343 C C . GLY A 1 176 ? -41.614 -0.554 9.373 1.00 95.75 176 GLY A C 1
ATOM 1344 O O . GLY A 1 176 ? -42.789 -0.893 9.257 1.00 95.75 176 GLY A O 1
ATOM 1345 N N . THR A 1 177 ? -40.638 -1.438 9.599 1.00 96.25 177 THR A N 1
ATOM 1346 C CA . THR A 1 177 ? -40.854 -2.893 9.695 1.00 96.25 177 THR A CA 1
ATOM 1347 C C . THR A 1 177 ? -41.755 -3.254 10.878 1.00 96.25 177 THR A C 1
ATOM 1349 O O . THR A 1 177 ? -42.642 -4.105 10.761 1.00 96.25 177 THR A O 1
ATOM 1352 N N . TYR A 1 178 ? -41.571 -2.584 12.018 1.00 97.00 178 TYR A N 1
ATOM 1353 C CA . TYR A 1 178 ? -42.401 -2.776 13.203 1.00 97.00 178 TYR A CA 1
ATOM 1354 C C . TYR A 1 178 ? -43.851 -2.335 12.961 1.00 97.00 178 TYR A C 1
ATOM 1356 O O . TYR A 1 178 ? -44.787 -3.075 13.278 1.00 97.00 178 TYR A O 1
ATOM 1364 N N . ILE A 1 179 ? -44.045 -1.160 12.352 1.00 94.94 179 ILE A N 1
ATOM 1365 C CA . ILE A 1 179 ? -45.374 -0.641 12.014 1.00 94.94 179 ILE A CA 1
ATOM 1366 C C . ILE A 1 179 ? -46.066 -1.552 10.990 1.00 94.94 179 ILE A C 1
ATOM 1368 O O . ILE A 1 179 ? -47.228 -1.901 11.204 1.00 94.94 179 ILE A O 1
ATOM 1372 N N . ASP A 1 180 ? -45.377 -1.990 9.927 1.00 94.00 180 ASP A N 1
ATOM 1373 C CA . ASP A 1 180 ? -45.955 -2.900 8.922 1.00 94.00 180 ASP A CA 1
ATOM 1374 C C . ASP A 1 180 ? -46.419 -4.209 9.576 1.00 94.00 180 ASP A C 1
ATOM 1376 O O . ASP A 1 180 ? -47.574 -4.612 9.425 1.00 94.00 180 ASP A O 1
ATOM 1380 N N . THR A 1 181 ? -45.570 -4.807 10.416 1.00 92.69 181 THR A N 1
ATOM 1381 C CA . THR A 1 181 ? -45.889 -6.048 11.139 1.00 92.69 181 THR A CA 1
ATOM 1382 C C . THR A 1 181 ? -47.094 -5.878 12.069 1.00 92.69 181 THR A C 1
ATOM 1384 O O . THR A 1 181 ? -48.007 -6.707 12.060 1.00 92.69 181 THR A O 1
ATOM 1387 N N . SER A 1 182 ? -47.140 -4.789 12.840 1.00 90.62 182 SER A N 1
ATOM 1388 C CA . SER A 1 182 ? -48.248 -4.491 13.758 1.00 90.62 182 SER A CA 1
ATOM 1389 C C . SER A 1 182 ? -49.562 -4.227 13.010 1.00 90.62 182 SER A C 1
ATOM 1391 O O . SER A 1 182 ? -50.626 -4.727 13.388 1.00 90.62 182 SER A O 1
ATOM 1393 N N . SER A 1 183 ? -49.497 -3.515 11.882 1.00 86.50 183 SER A N 1
ATOM 1394 C CA . SER A 1 183 ? -50.669 -3.236 11.047 1.00 86.50 183 SER A CA 1
ATOM 1395 C C . SER A 1 183 ? -51.255 -4.510 10.423 1.00 86.50 183 SER A C 1
ATOM 1397 O O . SER A 1 183 ? -52.475 -4.699 10.447 1.00 86.50 183 SER A O 1
ATOM 1399 N N . ARG A 1 184 ? -50.398 -5.438 9.966 1.00 84.31 184 ARG A N 1
ATOM 1400 C CA . ARG A 1 184 ? -50.798 -6.759 9.452 1.00 84.31 184 ARG A CA 1
ATOM 1401 C C . ARG A 1 184 ? -51.395 -7.658 10.536 1.00 84.31 184 ARG A C 1
ATOM 1403 O O . ARG A 1 184 ? -52.285 -8.457 10.250 1.00 84.31 184 ARG A O 1
ATOM 1410 N N . PHE A 1 185 ? -50.941 -7.538 11.781 1.00 80.62 185 PHE A N 1
ATOM 1411 C CA . PHE A 1 185 ? -51.527 -8.272 12.907 1.00 80.62 185 PHE A CA 1
ATOM 1412 C C . PHE A 1 185 ? -52.929 -7.753 13.263 1.00 80.62 185 PHE A C 1
ATOM 1414 O O . PHE A 1 185 ? -53.860 -8.529 13.510 1.00 80.62 185 PHE A O 1
ATOM 1421 N N . ASN A 1 186 ? -53.105 -6.431 13.229 1.00 79.00 186 ASN A N 1
ATOM 1422 C CA . ASN A 1 186 ? -54.391 -5.798 13.498 1.00 79.00 186 ASN A CA 1
ATOM 1423 C C . ASN A 1 186 ? -55.427 -6.059 12.394 1.00 79.00 186 ASN A C 1
ATOM 1425 O O . ASN A 1 186 ? -56.606 -6.225 12.712 1.00 79.00 186 ASN A O 1
ATOM 1429 N N . SER A 1 187 ? -55.028 -6.147 11.120 1.00 73.88 187 SER A N 1
ATOM 1430 C CA . SER A 1 187 ? -55.958 -6.503 10.038 1.00 73.88 187 SER A CA 1
ATOM 1431 C C . SER A 1 187 ? -56.462 -7.947 10.158 1.00 73.88 187 SER A C 1
ATOM 1433 O O . SER A 1 187 ? -57.672 -8.165 10.096 1.00 73.88 187 SER A O 1
ATOM 1435 N N . LYS A 1 188 ? -55.585 -8.914 10.469 1.00 69.38 188 LYS A N 1
ATOM 1436 C CA . LYS A 1 188 ? -55.986 -10.316 10.711 1.00 69.38 188 LYS A CA 1
ATOM 1437 C C . LYS A 1 188 ? -56.934 -10.476 11.905 1.00 69.38 188 LYS A C 1
ATOM 1439 O O . LYS A 1 188 ? -57.873 -11.270 11.857 1.00 69.38 188 LYS A O 1
ATOM 1444 N N . THR A 1 189 ? -56.728 -9.701 12.970 1.00 63.34 189 THR A N 1
ATOM 1445 C CA . THR A 1 189 ? -57.620 -9.713 14.144 1.00 63.34 189 THR A CA 1
ATOM 1446 C C . THR A 1 189 ? -59.007 -9.141 13.814 1.00 63.34 189 THR A C 1
ATOM 1448 O O . THR A 1 189 ? -60.015 -9.656 14.300 1.00 63.34 189 THR A O 1
ATOM 1451 N N . LYS A 1 190 ? -59.090 -8.122 12.945 1.00 60.50 190 LYS A N 1
ATOM 1452 C CA . LYS A 1 190 ? -60.369 -7.543 12.498 1.00 60.50 190 LYS A CA 1
ATOM 1453 C C . LYS A 1 190 ? -61.177 -8.493 11.607 1.00 60.50 190 LYS A C 1
ATOM 1455 O O . LYS A 1 190 ? -62.389 -8.578 11.789 1.00 60.50 190 LYS A O 1
ATOM 1460 N N . GLU A 1 191 ? -60.536 -9.245 10.711 1.00 59.00 191 GLU A N 1
ATOM 1461 C CA . GLU A 1 191 ? -61.227 -10.266 9.902 1.00 59.00 191 GLU A CA 1
ATOM 1462 C C . GLU A 1 191 ? -61.765 -11.421 10.764 1.00 59.00 191 GLU A C 1
ATOM 1464 O O . GLU A 1 191 ? -62.918 -11.825 10.609 1.00 59.00 191 GLU A O 1
ATOM 1469 N N . SER A 1 192 ? -60.992 -11.888 11.751 1.00 56.34 192 SER A N 1
ATOM 1470 C CA . SER A 1 192 ? -61.433 -12.938 12.686 1.00 56.34 192 SER A CA 1
ATOM 1471 C C . SER A 1 192 ? -62.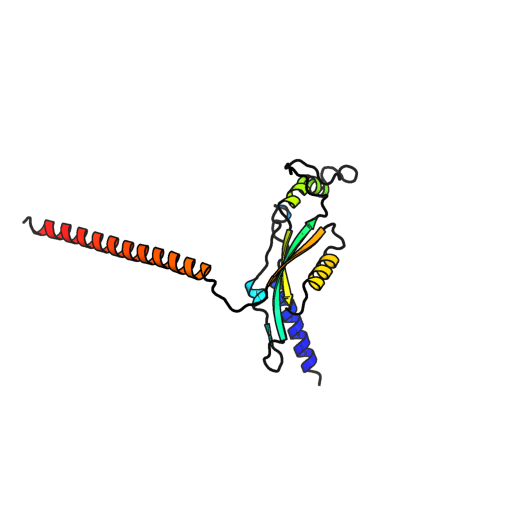572 -12.478 13.620 1.00 56.34 192 SER A C 1
ATOM 1473 O O . SER A 1 192 ? -63.440 -13.264 14.003 1.00 56.34 192 SER A O 1
ATOM 1475 N N . GLY A 1 193 ? -62.629 -11.180 13.945 1.00 52.56 193 GLY A N 1
ATOM 1476 C CA . GLY A 1 193 ? -63.717 -10.577 14.723 1.00 52.56 193 GLY A CA 1
ATOM 1477 C C . GLY A 1 193 ? -65.025 -10.376 13.944 1.00 52.56 193 GLY A C 1
ATOM 1478 O O . GLY A 1 193 ? -66.100 -10.428 14.542 1.00 52.56 193 GLY A O 1
ATOM 1479 N N . MET A 1 194 ? -64.962 -10.183 12.622 1.00 51.88 194 MET A N 1
ATOM 1480 C CA . MET A 1 194 ? -66.153 -9.981 11.786 1.00 51.88 194 MET A CA 1
ATOM 1481 C C . MET A 1 194 ? -66.863 -11.302 11.443 1.00 51.88 194 MET A C 1
ATOM 1483 O O . MET A 1 194 ? -68.087 -11.322 11.347 1.00 51.88 194 MET A O 1
ATOM 1487 N N . GLY A 1 195 ? -66.131 -12.423 11.377 1.00 50.72 195 GLY A N 1
ATOM 1488 C CA . GLY A 1 195 ? -66.708 -13.765 11.190 1.00 50.72 195 GLY A CA 1
ATOM 1489 C C . GLY A 1 195 ? -67.485 -14.316 12.397 1.00 50.72 195 GLY A C 1
ATOM 1490 O O . GLY A 1 195 ? -68.325 -15.192 12.232 1.00 50.72 195 GLY A O 1
ATOM 1491 N N . LYS A 1 196 ? -67.262 -13.789 13.610 1.00 51.94 196 LYS A N 1
ATOM 1492 C CA . LYS A 1 196 ? -67.996 -14.195 14.828 1.00 51.94 196 LYS A CA 1
ATOM 1493 C C . LYS A 1 196 ? -69.286 -13.410 15.087 1.00 51.94 196 LYS A C 1
ATOM 1495 O O . LYS A 1 196 ? -70.033 -13.776 15.984 1.00 51.94 196 LYS A O 1
ATOM 1500 N N . LYS A 1 197 ? -69.546 -12.335 14.336 1.00 53.19 197 LYS A N 1
ATOM 1501 C CA . LYS A 1 197 ? -70.749 -11.492 14.485 1.00 53.19 197 LYS A CA 1
ATOM 1502 C C . LYS A 1 197 ? -71.896 -11.868 13.539 1.00 53.19 197 LYS A C 1
ATOM 1504 O O . LYS A 1 197 ? -72.919 -11.192 13.550 1.00 53.19 197 LYS A O 1
ATOM 1509 N N . ALA A 1 198 ? -71.716 -12.909 12.728 1.00 50.75 198 ALA A N 1
ATOM 1510 C CA . ALA A 1 198 ? -72.667 -13.360 11.718 1.00 50.75 198 ALA A CA 1
ATOM 1511 C C . ALA A 1 198 ? -73.187 -14.782 12.006 1.00 50.75 198 ALA A C 1
ATOM 1513 O O . ALA A 1 198 ? -73.177 -15.615 11.108 1.00 50.75 198 ALA A O 1
ATOM 1514 N N . ILE A 1 199 ? -73.587 -15.073 13.251 1.00 41.44 199 ILE A N 1
ATOM 1515 C CA . ILE A 1 199 ? -74.473 -16.194 13.626 1.00 41.44 199 ILE A CA 1
ATOM 1516 C C . ILE A 1 199 ? -75.360 -15.713 14.772 1.00 41.44 199 ILE A C 1
ATOM 1518 O O . ILE A 1 199 ? -74.791 -15.124 15.720 1.00 41.44 199 ILE A O 1
#

Sequence (199 aa):
MGTETGYVANDYLYLASLVLDASAKLPSGVLDGTLTDFGDYDQCLAVEKLDNKKKVQFTGQYCVVEAAPLLPSKPHRVQFKTVVLDVTNFTHPDSVLADFASNANMFYLMKLRLGLCLPSTCSVSDVQEVAKLALKDVPFEAKILRCEVKEPYSLSNLQIAVICTLGFVVILAIVGTYIDTSSRFNSKTKESGMGKKAI

InterPro domains:
  IPR006621 Nose resistant-to-fluoxetine protein, N-terminal [PF20146] (16-130)
  IPR006621 Nose resistant-to-fluoxetine protein, N-terminal [SM00703] (3-149)
  IPR052728 Oxygen and lipid transport regulator [PTHR11161] (18-186)

Secondary structure (DSSP, 8-state):
--SHHHHHHHHHHHHHHHHHHHS--PPTTGGGT--EE---HHHHHH-EEEPTTS-EEEEEEEEEEEEEE-PPPPPSS--TT--SS--TTTS-TTSHHHHHHHTGGGGGT--EEEEEEEETT--HHHHHHHHHHHTTTTTEEEEEEEEEE-------HHHHHHHHHHHHHHHHHHHHHHHHHHHHHHHHHHHHHHTTS--